Protein AF-A0A9D1V9S9-F1 (afdb_monomer)

pLDDT: mean 88.19, std 16.78, range [28.33, 98.44]

Secondary structure (DSSP, 8-state):
--PPPP-PPPP--------EEEEEEETT--HHHHHHHHHHHHHH-TT-EEEEEEE-SS--SHHHHHHHHHHHHHT--SSSEEEEEETTEEEEEEEGGG--HHHHHHHHHHTT-TTHHHHHHHHHHHHHHHHHHHHHHHS---SHHHHHHHHHHHHHHHT-TT--HHHHHHHIIIIIHHHHHHHHHHHTSSS--HHHHHHHHHHHHHHHHHHHH-TTSHHHHHHHHHHHHHHHHHHHHTT--

Radius of gyration: 23.65 Å; Cα contacts (8 Å, |Δi|>4): 299; chains: 1; bounding box: 51×54×67 Å

Foldseek 3Di:
DDDDDDPDDDDDDDDPPQPAKEWEAAPPDDVVVLVVLCVQVCVVPVSHHYDYQHAYPDDPDLSNLLSVLLCLLLVPDDPGWIFDADPLGTQDIGHSNRDHPVVVVVSVVSVPDPCRNVSNLLSNLVSLLSSLVVCCVNPNDPDLVSLVVSLVSLVCSLPRPNQDLVNVLCSLQVGNLVSLVSNLVRVCVPHDDPSSVVSVVSSLVSLVSSLVSPVPDPSNVVSVVVSVVVVVVVVVVVVVD

Nearest PDB structures (foldseek):
  5a6c-assembly2_A  TM=4.958E-01  e=1.090E+00  Homo sapiens
  4txr-assembly1_A  TM=2.337E-01  e=2.384E+00  Homo sapiens
  2xco-assembly1_A-2  TM=2.054E-01  e=9.889E-01  Staphylococcus aureus subsp. aureus N315
  6sky-assembly1_B  TM=2.819E-01  e=9.836E+00  Thermochaetoides thermophila DSM 1495

Structure (mmCIF, N/CA/C/O backbone):
data_AF-A0A9D1V9S9-F1
#
_entry.id   AF-A0A9D1V9S9-F1
#
loop_
_atom_site.group_PDB
_atom_site.id
_atom_site.type_symbol
_atom_site.label_atom_id
_atom_site.label_alt_id
_atom_site.label_comp_id
_atom_site.label_asym_id
_atom_site.label_entity_id
_atom_site.label_seq_id
_atom_site.pdbx_PDB_ins_code
_atom_site.Cartn_x
_atom_site.Cartn_y
_atom_site.Cartn_z
_atom_site.occupancy
_atom_site.B_iso_or_equiv
_atom_site.auth_seq_id
_atom_site.auth_comp_id
_atom_site.auth_asym_id
_atom_site.auth_atom_id
_atom_site.pdbx_PDB_model_num
ATOM 1 N N . MET A 1 1 ? 9.174 -38.430 -8.423 1.00 33.53 1 MET A N 1
ATOM 2 C CA . MET A 1 1 ? 7.873 -37.778 -8.15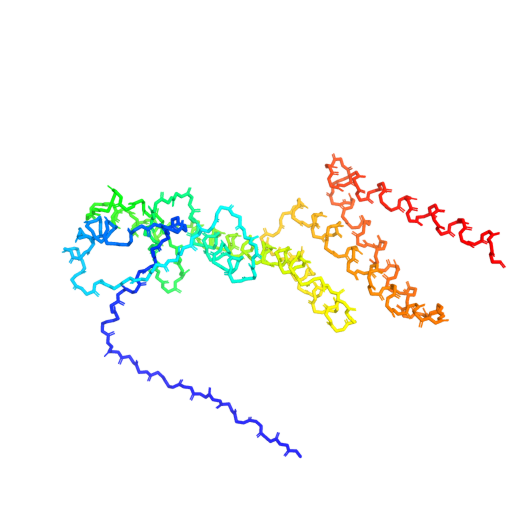6 1.00 33.53 1 MET A CA 1
ATOM 3 C C . MET A 1 1 ? 7.668 -37.713 -6.653 1.00 33.53 1 MET A C 1
ATOM 5 O O . MET A 1 1 ? 7.466 -38.750 -6.040 1.00 33.53 1 MET A O 1
ATOM 9 N N . LYS A 1 2 ? 7.825 -36.533 -6.046 1.00 30.14 2 LYS A N 1
ATOM 10 C CA . LYS A 1 2 ? 7.576 -36.321 -4.613 1.00 30.14 2 LYS A CA 1
ATOM 11 C C . LYS A 1 2 ? 6.161 -35.770 -4.459 1.00 30.14 2 LYS A C 1
ATOM 13 O O . LYS A 1 2 ? 5.867 -34.695 -4.970 1.00 30.14 2 LYS A O 1
ATOM 18 N N . VAL A 1 3 ? 5.302 -36.553 -3.819 1.00 28.69 3 VAL A N 1
ATOM 19 C CA . VAL A 1 3 ? 3.932 -36.187 -3.452 1.00 28.69 3 VAL A CA 1
ATOM 20 C C . VAL A 1 3 ? 4.019 -35.246 -2.251 1.00 28.69 3 VAL A C 1
ATOM 22 O O . VAL A 1 3 ? 4.572 -35.629 -1.222 1.00 28.69 3 VAL A O 1
ATOM 25 N N . TYR A 1 4 ? 3.527 -34.014 -2.385 1.00 30.48 4 TYR A N 1
ATOM 26 C CA . TYR A 1 4 ? 3.389 -33.093 -1.258 1.00 30.48 4 TYR A CA 1
ATOM 27 C C . TYR A 1 4 ? 2.016 -33.290 -0.611 1.00 30.48 4 TYR A C 1
ATOM 29 O O . TYR A 1 4 ? 0.979 -33.089 -1.239 1.00 30.48 4 TYR A O 1
ATOM 37 N N . LEU A 1 5 ? 2.057 -33.727 0.647 1.00 28.33 5 LEU A N 1
ATOM 38 C CA . LEU A 1 5 ? 0.944 -33.841 1.584 1.00 28.33 5 LEU A CA 1
ATOM 39 C C . LEU A 1 5 ? 0.257 -32.470 1.774 1.00 28.33 5 LEU A C 1
ATOM 41 O O . LEU A 1 5 ? 0.961 -31.499 2.064 1.00 28.33 5 LEU A O 1
ATOM 45 N N . PRO A 1 6 ? -1.081 -32.358 1.692 1.00 34.75 6 PRO A N 1
ATOM 46 C CA . PRO A 1 6 ? -1.782 -31.176 2.164 1.00 34.75 6 PRO A CA 1
ATOM 47 C C . PRO A 1 6 ? -1.918 -31.262 3.690 1.00 34.75 6 PRO A C 1
ATOM 49 O O . PRO A 1 6 ? -2.564 -32.163 4.222 1.00 34.75 6 PRO A O 1
ATOM 52 N N . LEU A 1 7 ? -1.297 -30.322 4.401 1.00 33.44 7 LEU A N 1
ATOM 53 C CA . LEU A 1 7 ? -1.551 -30.085 5.822 1.00 33.44 7 LEU A CA 1
ATOM 54 C C . LEU A 1 7 ? -2.961 -29.496 5.973 1.00 33.44 7 LEU A C 1
ATOM 56 O O . LEU A 1 7 ? -3.162 -28.286 5.914 1.00 33.44 7 LEU A O 1
ATOM 60 N N . LEU A 1 8 ? -3.937 -30.387 6.131 1.00 34.88 8 LEU A N 1
ATOM 61 C CA . LEU A 1 8 ? -5.230 -30.101 6.740 1.00 34.88 8 LEU A CA 1
ATOM 62 C C . LEU A 1 8 ? -5.007 -29.977 8.253 1.00 34.88 8 LEU A C 1
ATOM 64 O O . LEU A 1 8 ? -4.613 -30.949 8.896 1.00 34.88 8 LEU A O 1
ATOM 68 N N . LEU A 1 9 ? -5.254 -28.797 8.818 1.00 32.03 9 LEU A N 1
ATOM 69 C CA . LEU A 1 9 ? -5.472 -28.638 10.257 1.00 32.03 9 LEU A CA 1
ATOM 70 C C . LEU A 1 9 ? -6.987 -28.608 10.520 1.00 32.03 9 LEU A C 1
ATOM 72 O O . LEU A 1 9 ? -7.719 -27.995 9.739 1.00 32.03 9 LEU A O 1
ATOM 76 N N . PRO A 1 10 ? -7.472 -29.311 11.559 1.00 40.78 10 PRO A N 1
ATOM 77 C CA . PRO A 1 10 ? -8.882 -29.619 11.725 1.00 40.78 10 PRO A CA 1
ATOM 78 C C . PRO A 1 10 ? -9.650 -28.481 12.401 1.00 40.78 10 PRO A C 1
ATOM 80 O O . PRO A 1 10 ? -9.119 -27.730 13.217 1.00 40.78 10 PRO A O 1
ATOM 83 N N . ALA A 1 11 ? -10.943 -28.426 12.094 1.00 37.88 11 ALA A N 1
ATOM 84 C CA . ALA A 1 11 ? -11.934 -27.702 12.866 1.00 37.88 11 ALA A CA 1
ATOM 85 C C . ALA A 1 11 ? -12.049 -28.299 14.279 1.00 37.88 11 ALA A C 1
ATOM 87 O O . ALA A 1 11 ? -12.388 -29.471 14.439 1.00 37.88 11 ALA A O 1
ATOM 88 N N . ALA A 1 12 ? -11.823 -27.469 15.293 1.00 30.95 12 ALA A N 1
ATOM 89 C CA . ALA A 1 12 ? -12.291 -27.682 16.655 1.00 30.95 12 ALA A CA 1
ATOM 90 C C . ALA A 1 12 ? -12.914 -26.363 17.128 1.00 30.95 12 ALA A C 1
ATOM 92 O O . ALA A 1 12 ? -12.216 -25.390 17.398 1.00 30.95 12 ALA A O 1
ATOM 93 N N . ALA A 1 13 ? -14.244 -26.320 17.139 1.00 36.31 13 ALA A N 1
ATOM 94 C CA . ALA A 1 13 ? -15.017 -25.267 17.779 1.00 36.31 13 ALA A CA 1
ATOM 95 C C . ALA A 1 13 ? -15.122 -25.538 19.290 1.00 36.31 13 ALA A C 1
ATOM 97 O O . ALA A 1 13 ? -15.049 -26.692 19.711 1.00 36.31 13 ALA A O 1
ATOM 98 N N . ALA A 1 14 ? -15.385 -24.466 20.045 1.00 31.48 14 ALA A N 1
ATOM 99 C CA . ALA A 1 14 ? -15.664 -24.391 21.486 1.00 31.48 14 ALA A CA 1
ATOM 100 C C . ALA A 1 14 ? -14.478 -24.047 22.403 1.00 31.48 14 ALA A C 1
ATOM 102 O O . ALA A 1 14 ? -14.165 -24.780 23.333 1.00 31.48 14 ALA A O 1
ATOM 103 N N . TRP A 1 15 ? -13.896 -22.864 22.198 1.00 31.58 15 TRP A N 1
ATOM 104 C CA . TRP A 1 15 ? -13.475 -21.991 23.298 1.00 31.58 15 TRP A CA 1
ATOM 105 C C . TRP A 1 15 ? -14.169 -20.649 23.044 1.00 31.58 15 TRP A C 1
ATOM 107 O O . TRP A 1 15 ? -14.192 -20.197 21.900 1.00 31.58 15 TRP A O 1
ATOM 117 N N . LEU A 1 16 ? -14.792 -20.047 24.062 1.00 33.81 16 LEU A N 1
ATOM 118 C CA . LEU A 1 16 ? -15.125 -18.620 24.038 1.00 33.81 16 LEU A CA 1
ATOM 119 C C . LEU A 1 16 ? -13.790 -17.907 23.827 1.00 33.81 16 LEU A C 1
ATOM 121 O O . LEU A 1 16 ? -13.002 -17.805 24.765 1.00 33.81 16 LEU A O 1
ATOM 125 N N . ALA A 1 17 ? -13.474 -17.580 22.574 1.00 39.97 17 ALA A N 1
ATOM 126 C CA . ALA A 1 17 ? -12.253 -16.878 22.244 1.00 39.97 17 ALA A CA 1
ATOM 127 C C . ALA A 1 17 ? -12.332 -15.563 23.008 1.00 39.97 17 ALA A C 1
ATOM 129 O O . ALA A 1 17 ? -13.260 -14.790 22.791 1.00 39.97 17 ALA A O 1
ATOM 130 N N . ALA A 1 18 ? -11.421 -15.359 23.956 1.00 49.03 18 ALA A N 1
ATOM 131 C CA . ALA A 1 18 ? -11.156 -14.016 24.423 1.00 49.03 18 ALA A CA 1
ATOM 132 C C . ALA A 1 18 ? -10.959 -13.159 23.173 1.00 49.03 18 ALA A C 1
ATOM 134 O O . ALA A 1 18 ? -10.142 -13.520 22.318 1.00 49.03 18 ALA A O 1
ATOM 135 N N . ASP A 1 19 ? -11.749 -12.098 23.036 1.00 66.38 19 ASP A N 1
ATOM 136 C CA . ASP A 1 19 ? -11.563 -11.158 21.947 1.00 66.38 19 ASP A CA 1
ATOM 137 C C . ASP A 1 19 ? -10.147 -10.590 22.126 1.00 66.38 19 ASP A C 1
ATOM 139 O O . ASP A 1 19 ? -9.842 -9.906 23.105 1.00 66.38 19 ASP A O 1
ATOM 143 N N . GLU A 1 20 ? -9.226 -10.983 21.244 1.00 83.94 20 GLU A N 1
ATOM 144 C CA . GLU A 1 20 ? -7.861 -10.472 21.261 1.00 83.94 20 GLU A CA 1
ATOM 145 C C . GLU A 1 20 ? -7.872 -9.109 20.569 1.00 83.94 20 GLU A C 1
ATOM 147 O O . GLU A 1 20 ? -7.917 -8.994 19.341 1.00 83.94 20 GLU A O 1
ATOM 152 N N . TYR A 1 21 ? -7.873 -8.050 21.371 1.00 90.81 21 TYR A N 1
ATOM 153 C CA . TYR A 1 21 ? -7.946 -6.688 20.883 1.00 90.81 21 TYR A CA 1
ATOM 154 C C . TYR A 1 21 ? -6.575 -6.170 20.442 1.00 90.81 21 TYR A C 1
ATOM 156 O O . TYR A 1 21 ? -5.542 -6.381 21.082 1.00 90.81 21 TYR A O 1
ATOM 164 N N . THR A 1 22 ? -6.561 -5.402 19.355 1.00 95.25 22 THR A N 1
ATOM 165 C CA . THR A 1 22 ? -5.347 -4.722 18.894 1.00 95.25 22 THR A CA 1
ATOM 166 C C . THR A 1 22 ? -5.337 -3.287 19.408 1.00 95.25 22 THR A C 1
ATOM 168 O O . THR A 1 22 ? -6.246 -2.515 19.104 1.00 95.25 22 THR A O 1
ATOM 171 N N . VAL A 1 23 ? -4.298 -2.900 20.150 1.00 96.81 23 VAL A N 1
ATOM 172 C CA . VAL A 1 23 ? -4.138 -1.528 20.655 1.00 96.81 23 VAL A CA 1
ATOM 173 C C . VAL A 1 23 ? -2.981 -0.844 19.937 1.00 96.81 23 VAL A C 1
ATOM 175 O O . VAL A 1 23 ? -1.818 -1.217 20.093 1.00 96.81 23 VAL A O 1
ATOM 178 N N . TYR A 1 24 ? -3.285 0.182 19.149 1.00 97.75 24 TYR A N 1
ATOM 179 C CA . TYR A 1 24 ? -2.279 0.983 18.463 1.00 97.75 24 TYR A CA 1
ATOM 180 C C . TYR A 1 24 ? -1.802 2.119 19.355 1.00 97.75 24 TYR A C 1
ATOM 182 O O . TYR A 1 24 ? -2.605 2.886 19.889 1.00 97.75 24 TYR A O 1
ATOM 190 N N . ILE A 1 25 ? -0.485 2.250 19.487 1.00 97.38 25 ILE A N 1
ATOM 191 C CA . ILE A 1 25 ? 0.144 3.235 20.374 1.00 97.38 25 ILE A CA 1
ATOM 192 C C . ILE A 1 25 ? 1.267 3.975 19.647 1.00 97.38 25 ILE A C 1
ATOM 194 O O . ILE A 1 25 ? 1.885 3.402 18.745 1.00 97.38 25 ILE A O 1
ATOM 198 N N . PRO A 1 26 ? 1.588 5.220 20.031 1.00 96.69 26 PRO A N 1
ATOM 199 C CA . PRO A 1 26 ? 2.825 5.855 19.591 1.00 96.69 26 PRO A CA 1
ATOM 200 C C . PRO A 1 26 ? 4.044 5.021 20.013 1.00 96.69 26 PRO A C 1
ATOM 202 O O . PRO A 1 26 ? 4.090 4.487 21.125 1.00 96.69 26 PRO A O 1
ATOM 205 N N . GLU A 1 27 ? 5.044 4.900 19.142 1.00 94.56 27 GLU A N 1
ATOM 206 C CA . GLU A 1 27 ? 6.310 4.257 19.505 1.00 94.56 27 GLU A CA 1
ATOM 207 C C . GLU A 1 27 ? 6.971 4.970 20.699 1.00 94.56 27 GLU A C 1
ATOM 209 O O . GLU A 1 27 ? 7.045 6.198 20.737 1.00 94.56 27 GLU A O 1
ATOM 214 N N . GLY A 1 28 ? 7.427 4.188 21.683 1.00 93.06 28 GLY A N 1
ATOM 215 C CA . GLY A 1 28 ? 7.999 4.703 22.932 1.00 93.06 28 GLY A CA 1
ATOM 216 C C . GLY A 1 28 ? 6.984 5.057 24.025 1.00 93.06 28 GLY A C 1
ATOM 217 O O . GLY A 1 28 ? 7.387 5.616 25.039 1.00 93.06 28 GLY A O 1
ATOM 218 N N . SER A 1 29 ? 5.693 4.749 23.846 1.00 93.19 29 SER A N 1
ATOM 219 C CA . SER A 1 29 ? 4.691 4.961 24.902 1.00 93.19 29 SER A CA 1
ATOM 220 C C . SER A 1 29 ? 4.933 4.069 26.120 1.00 93.19 29 SER A C 1
ATOM 222 O O . SER A 1 29 ? 5.315 2.906 25.975 1.00 93.19 29 SER A O 1
ATOM 224 N N . ASP A 1 30 ? 4.640 4.603 27.305 1.00 91.94 30 ASP A N 1
ATOM 225 C CA . ASP A 1 30 ? 4.601 3.837 28.548 1.00 91.94 30 ASP A CA 1
ATOM 226 C C . ASP A 1 30 ? 3.332 2.977 28.584 1.00 91.94 30 ASP A C 1
ATOM 228 O O . ASP A 1 30 ? 2.217 3.486 28.705 1.00 91.94 30 ASP A O 1
ATOM 232 N N . THR A 1 31 ? 3.498 1.663 28.445 1.00 90.44 31 THR A N 1
ATOM 233 C CA . THR A 1 31 ? 2.373 0.726 28.425 1.00 90.44 31 THR A CA 1
ATOM 234 C C . THR A 1 31 ? 1.681 0.609 29.777 1.00 90.44 31 THR A C 1
ATOM 236 O O . THR A 1 31 ? 0.493 0.310 29.788 1.00 90.44 31 THR A O 1
ATOM 239 N N . ALA A 1 32 ? 2.368 0.877 30.895 1.00 88.00 32 ALA A N 1
ATOM 240 C CA . ALA A 1 32 ? 1.760 0.797 32.224 1.00 88.00 32 ALA A CA 1
ATOM 241 C C . ALA A 1 32 ? 0.704 1.898 32.414 1.00 88.00 32 ALA A C 1
ATOM 243 O O . ALA A 1 32 ? -0.415 1.620 32.833 1.00 88.00 32 ALA A O 1
ATOM 244 N N . ALA A 1 33 ? 1.011 3.130 31.998 1.00 87.88 33 ALA A N 1
ATOM 245 C CA . ALA A 1 33 ? 0.057 4.243 32.027 1.00 87.88 33 ALA A CA 1
ATOM 246 C C . ALA A 1 33 ? -1.145 4.042 31.078 1.00 87.88 33 ALA A C 1
ATOM 248 O O . ALA A 1 33 ? -2.215 4.616 31.281 1.00 87.88 33 ALA A O 1
ATOM 249 N N . LEU A 1 34 ? -0.984 3.239 30.021 1.00 90.62 34 LEU A N 1
ATOM 250 C CA . LEU A 1 34 ? -2.066 2.918 29.084 1.00 90.62 34 LEU A CA 1
ATOM 251 C C . LEU A 1 34 ? -2.991 1.813 29.605 1.00 90.62 34 LEU A C 1
ATOM 253 O O . LEU A 1 34 ? -4.157 1.783 29.213 1.00 90.62 34 LEU A O 1
ATOM 257 N N . GLU A 1 35 ? -2.512 0.938 30.493 1.00 90.69 35 GLU A N 1
ATOM 258 C CA . GLU A 1 35 ? -3.347 -0.111 31.089 1.00 90.69 35 GLU A CA 1
ATOM 259 C C . GLU A 1 35 ? -4.506 0.466 31.904 1.00 90.69 35 GLU A C 1
ATOM 261 O O . GLU A 1 35 ? -5.610 -0.072 31.836 1.00 90.69 35 GLU A O 1
ATOM 266 N N . GLU A 1 36 ? -4.303 1.593 32.593 1.00 89.69 36 GLU A N 1
ATOM 267 C CA . GLU A 1 36 ? -5.373 2.279 33.330 1.00 89.69 36 GLU A CA 1
ATOM 268 C C . GLU A 1 36 ? -6.519 2.719 32.405 1.00 89.69 36 GLU A C 1
ATOM 270 O O . GLU A 1 36 ? -7.691 2.574 32.749 1.00 89.69 36 GLU A O 1
ATOM 275 N N . GLN A 1 37 ? -6.203 3.179 31.189 1.00 91.06 37 GLN A N 1
ATOM 276 C CA . GLN A 1 37 ? -7.206 3.591 30.195 1.00 91.06 37 GLN A CA 1
ATOM 277 C C . GLN A 1 37 ? -7.962 2.404 29.580 1.00 91.06 37 GLN A C 1
ATOM 279 O O . GLN A 1 37 ? -9.017 2.588 28.978 1.00 91.06 37 GLN A O 1
ATOM 284 N N . LEU A 1 38 ? -7.437 1.185 29.722 1.00 92.44 38 LEU A N 1
ATOM 285 C CA . LEU A 1 38 ? -8.054 -0.049 29.235 1.00 92.44 38 LEU A CA 1
ATOM 286 C C . LEU A 1 38 ? -8.870 -0.770 30.319 1.00 92.44 38 LEU A C 1
ATOM 288 O O . LEU A 1 38 ? -9.552 -1.745 30.009 1.00 92.44 38 LEU A O 1
ATOM 292 N N . LEU A 1 39 ? -8.861 -0.298 31.572 1.00 91.12 39 LEU A N 1
ATOM 293 C CA . LEU A 1 39 ? -9.690 -0.869 32.642 1.00 91.12 39 LEU A CA 1
ATOM 294 C C . LEU A 1 39 ? -11.187 -0.919 32.289 1.00 91.12 39 LEU A C 1
ATOM 296 O O . LEU A 1 39 ? -11.775 -1.985 32.481 1.00 91.12 39 LEU A O 1
ATOM 300 N N . PRO A 1 40 ? -11.799 0.123 31.685 1.00 92.06 40 PRO A N 1
ATOM 301 C CA . PRO A 1 40 ? -13.203 0.052 31.282 1.00 92.06 40 PRO A CA 1
ATOM 302 C C . PRO A 1 40 ? -13.486 -1.078 30.283 1.00 92.06 40 PRO A C 1
ATOM 304 O O . PRO A 1 40 ? -14.570 -1.654 30.291 1.00 92.06 40 PRO A O 1
ATOM 307 N N . LEU A 1 41 ? -12.512 -1.451 29.440 1.00 90.94 41 LEU A N 1
ATOM 308 C CA . LEU A 1 41 ? -12.661 -2.588 28.528 1.00 90.94 41 LEU A CA 1
ATOM 309 C C . LEU A 1 41 ? -12.773 -3.907 29.300 1.00 90.94 41 LEU A C 1
ATOM 311 O O . LEU A 1 41 ? -13.619 -4.722 28.953 1.00 90.94 41 LEU A O 1
ATOM 315 N N . LYS A 1 42 ? -11.978 -4.094 30.364 1.00 90.31 42 LYS A N 1
ATOM 316 C CA . LYS A 1 42 ? -12.059 -5.282 31.234 1.00 90.31 42 LYS A CA 1
ATOM 317 C C . LYS A 1 42 ? -13.369 -5.363 32.013 1.00 90.31 42 LYS A C 1
ATOM 319 O O . LYS A 1 42 ? -13.831 -6.458 32.312 1.00 90.31 42 LYS A O 1
ATOM 324 N N . GLU A 1 43 ? -13.966 -4.226 32.357 1.00 90.75 43 GLU A N 1
ATOM 325 C CA . GLU A 1 43 ? -15.284 -4.199 33.002 1.00 90.75 43 GLU A CA 1
ATOM 326 C C . GLU A 1 43 ? -16.398 -4.639 32.040 1.00 90.75 43 GLU A C 1
ATOM 328 O O . GLU A 1 43 ? -17.354 -5.294 32.452 1.00 90.75 43 GLU A O 1
ATOM 333 N N . ILE A 1 44 ? -16.264 -4.301 30.755 1.00 89.00 44 ILE A N 1
ATOM 334 C CA . ILE A 1 44 ? -17.220 -4.661 29.698 1.00 89.00 44 ILE A CA 1
ATOM 335 C C . ILE A 1 44 ? -17.016 -6.110 29.237 1.00 89.00 44 ILE A C 1
ATOM 337 O O . ILE A 1 44 ? -17.983 -6.826 28.978 1.00 89.00 44 ILE A O 1
ATOM 341 N N . ASP A 1 45 ? -15.760 -6.531 29.130 1.00 87.44 45 ASP A N 1
ATOM 342 C CA . ASP A 1 45 ? -15.325 -7.852 28.700 1.00 87.44 45 ASP A CA 1
ATOM 343 C C . ASP A 1 45 ? -14.237 -8.361 29.654 1.00 87.44 45 ASP A C 1
ATOM 345 O O . ASP A 1 45 ? -13.048 -8.075 29.511 1.00 87.44 45 ASP A O 1
ATOM 349 N N . GLY A 1 46 ? -14.657 -9.140 30.655 1.00 85.12 46 GLY A N 1
ATOM 350 C CA . GLY A 1 46 ? -13.765 -9.673 31.689 1.00 85.12 46 GLY A CA 1
ATOM 351 C C . GLY A 1 46 ? -12.691 -10.633 31.169 1.00 85.12 46 GLY A C 1
ATOM 352 O O . GLY A 1 46 ? -11.734 -10.910 31.892 1.00 85.12 46 GLY A O 1
ATOM 353 N N . ALA A 1 47 ? -12.831 -11.129 29.936 1.00 86.94 47 ALA A N 1
ATOM 354 C CA . ALA A 1 47 ? -11.845 -11.969 29.266 1.00 86.94 47 ALA A CA 1
ATOM 355 C C . ALA A 1 47 ? -10.986 -11.185 28.260 1.00 86.94 47 ALA A C 1
ATOM 357 O O . ALA A 1 47 ? -10.159 -11.793 27.584 1.00 86.94 47 ALA A O 1
ATOM 358 N N . ALA A 1 48 ? -11.154 -9.861 28.160 1.00 87.31 48 ALA A N 1
ATOM 359 C CA . ALA A 1 48 ? -10.435 -9.040 27.200 1.00 87.31 48 ALA A CA 1
ATOM 360 C C . ALA A 1 48 ? -8.918 -9.194 27.356 1.00 87.31 48 ALA A C 1
ATOM 362 O O . ALA A 1 48 ? -8.328 -8.898 28.404 1.00 87.31 48 ALA A O 1
ATOM 363 N N . HIS A 1 49 ? -8.282 -9.601 26.263 1.00 90.06 49 HIS A N 1
ATOM 364 C CA . HIS A 1 49 ? -6.836 -9.617 26.116 1.00 90.06 49 HIS A CA 1
ATOM 365 C C . HIS A 1 49 ? -6.447 -8.682 24.984 1.00 90.06 49 HIS A C 1
ATOM 367 O O . HIS A 1 49 ? -7.180 -8.535 24.014 1.00 90.06 49 HIS A O 1
ATOM 373 N N . TRP A 1 50 ? -5.295 -8.031 25.092 1.00 92.81 50 TRP A N 1
ATOM 374 C CA . TRP A 1 50 ? -4.831 -7.129 24.049 1.00 92.81 50 TRP A CA 1
ATOM 375 C C . TRP A 1 50 ? -3.331 -7.209 23.847 1.00 92.81 50 TRP A C 1
ATOM 377 O O . TRP A 1 50 ? -2.572 -7.527 24.763 1.00 92.81 50 TRP A O 1
ATOM 387 N N . PHE A 1 51 ? -2.900 -6.846 22.643 1.00 93.31 51 PHE A N 1
ATOM 388 C CA . PHE A 1 51 ? -1.495 -6.630 22.335 1.00 93.31 51 PHE A CA 1
ATOM 389 C C . PHE A 1 51 ? -1.274 -5.238 21.753 1.00 93.31 51 PHE A C 1
ATOM 391 O O . PHE A 1 51 ? -2.108 -4.674 21.038 1.00 93.31 51 PHE A O 1
ATOM 398 N N . TYR A 1 52 ? -0.102 -4.688 22.052 1.00 95.69 52 TYR A N 1
ATOM 399 C CA . TYR A 1 52 ? 0.284 -3.365 21.595 1.00 95.69 52 TYR A CA 1
ATOM 400 C C . TYR A 1 52 ? 0.970 -3.421 20.230 1.00 95.69 52 TYR A C 1
ATOM 402 O O . TYR A 1 52 ? 1.948 -4.147 20.022 1.00 95.69 52 TYR A O 1
ATOM 410 N N . VAL A 1 53 ? 0.507 -2.580 19.309 1.00 96.62 53 VAL A N 1
ATOM 411 C CA . VAL A 1 53 ? 1.153 -2.320 18.022 1.00 96.62 53 VAL A CA 1
ATOM 412 C C . VAL A 1 53 ? 1.744 -0.910 18.052 1.00 96.62 53 VAL A C 1
ATOM 414 O O . VAL A 1 53 ? 1.024 0.066 17.826 1.00 96.62 53 VAL A O 1
ATOM 417 N N . PRO A 1 54 ? 3.055 -0.769 18.320 1.00 96.56 54 PRO A N 1
ATOM 418 C CA . PRO A 1 54 ? 3.694 0.537 18.311 1.00 96.56 54 PRO A CA 1
ATOM 419 C C . PRO A 1 54 ? 3.837 1.050 16.876 1.00 96.56 54 PRO A C 1
ATOM 421 O O . PRO A 1 54 ? 4.390 0.363 16.008 1.00 96.56 54 PRO A O 1
ATOM 424 N N . LEU A 1 55 ? 3.355 2.268 16.642 1.00 96.75 55 LEU A N 1
ATOM 425 C CA . LEU A 1 55 ? 3.439 2.974 15.372 1.00 96.75 55 LEU A CA 1
ATOM 426 C C . LEU A 1 55 ? 4.464 4.102 15.456 1.00 96.75 55 LEU A C 1
ATOM 428 O O . LEU A 1 55 ? 4.346 5.043 16.244 1.00 96.75 55 LEU A O 1
ATOM 432 N N . SER A 1 56 ? 5.474 4.001 14.601 1.00 93.25 56 SER A N 1
ATOM 433 C CA . SER A 1 56 ? 6.487 5.028 14.395 1.00 93.25 56 SER A CA 1
ATOM 434 C C . SER A 1 56 ? 5.916 6.174 13.558 1.00 93.25 56 SER A C 1
ATOM 436 O O . SER A 1 56 ? 5.116 5.945 12.650 1.00 93.25 56 SER A O 1
ATOM 438 N N . ARG A 1 57 ? 6.382 7.410 13.788 1.00 88.88 57 ARG A N 1
ATOM 439 C CA . ARG A 1 57 ? 6.023 8.565 12.933 1.00 88.88 57 ARG A CA 1
ATOM 440 C C . ARG A 1 57 ? 6.441 8.366 11.474 1.00 88.88 57 ARG A C 1
ATOM 442 O O . ARG A 1 57 ? 5.803 8.889 10.566 1.00 88.88 57 ARG A O 1
ATOM 449 N N . ARG A 1 58 ? 7.528 7.626 11.263 1.00 88.56 58 ARG A N 1
ATOM 450 C CA . ARG A 1 58 ? 8.058 7.232 9.962 1.00 88.56 58 ARG A CA 1
ATOM 451 C C . ARG A 1 58 ? 8.449 5.762 10.028 1.00 88.56 58 ARG A C 1
ATOM 453 O O . ARG A 1 58 ? 8.993 5.319 11.032 1.00 88.56 58 ARG A O 1
ATOM 460 N N . ALA A 1 59 ? 8.166 5.016 8.965 1.00 91.25 59 ALA A N 1
ATOM 461 C CA . ALA A 1 59 ? 8.710 3.677 8.818 1.00 91.25 59 ALA A CA 1
ATOM 462 C C . ALA A 1 59 ? 10.143 3.775 8.281 1.00 91.25 59 ALA A C 1
ATOM 464 O O . ALA A 1 59 ? 10.352 4.296 7.185 1.00 91.25 59 ALA A O 1
ATOM 465 N N . ASP A 1 60 ? 11.098 3.236 9.034 1.00 91.38 60 ASP A N 1
ATOM 466 C CA . ASP A 1 60 ? 12.511 3.131 8.646 1.00 91.38 60 ASP A CA 1
ATOM 467 C C . ASP A 1 60 ? 12.948 1.665 8.465 1.00 91.38 60 ASP A C 1
ATOM 469 O O . ASP A 1 60 ? 14.101 1.361 8.166 1.00 91.38 60 ASP A O 1
ATOM 473 N N . SER A 1 61 ? 12.009 0.728 8.621 1.00 93.19 61 SER A N 1
ATOM 474 C CA . SER A 1 61 ? 12.220 -0.702 8.418 1.00 93.19 61 SER A CA 1
ATOM 475 C C . SER A 1 61 ? 10.976 -1.389 7.860 1.00 93.19 61 SER A C 1
ATOM 477 O O . SER A 1 61 ? 9.847 -0.920 8.023 1.00 93.19 61 SER A O 1
ATOM 479 N N . GLU A 1 62 ? 11.165 -2.573 7.274 1.00 92.19 62 GLU A N 1
ATOM 480 C CA . GLU A 1 62 ? 10.057 -3.404 6.786 1.00 92.19 62 GLU A CA 1
ATOM 481 C C . GLU A 1 62 ? 9.087 -3.794 7.914 1.00 92.19 62 GLU A C 1
ATOM 483 O O . GLU A 1 62 ? 7.875 -3.811 7.709 1.00 92.19 62 GLU A O 1
ATOM 488 N N . LYS A 1 63 ? 9.598 -4.031 9.130 1.00 93.44 63 LYS A N 1
ATOM 489 C CA . LYS A 1 63 ? 8.767 -4.349 10.301 1.00 93.44 63 LYS A CA 1
ATOM 490 C C . LYS A 1 63 ? 7.880 -3.168 10.705 1.00 93.44 63 LYS A C 1
ATOM 492 O O . LYS A 1 63 ? 6.704 -3.367 10.995 1.00 93.44 63 LYS A O 1
ATOM 497 N N . GLN A 1 64 ? 8.415 -1.946 10.707 1.00 95.06 64 GLN A N 1
ATOM 498 C CA . GLN A 1 64 ? 7.621 -0.743 10.988 1.00 95.06 64 GLN A CA 1
ATOM 499 C C . GLN A 1 64 ? 6.603 -0.470 9.875 1.00 95.06 64 GLN A C 1
ATOM 501 O O . GLN A 1 64 ? 5.452 -0.165 10.173 1.00 95.06 64 GLN A O 1
ATOM 506 N N . ALA A 1 65 ? 6.972 -0.664 8.605 1.00 96.06 65 ALA A N 1
ATOM 507 C CA . ALA A 1 65 ? 6.025 -0.534 7.500 1.00 96.06 65 ALA A CA 1
ATOM 508 C C . ALA A 1 65 ? 4.905 -1.583 7.543 1.00 96.06 65 ALA A C 1
ATOM 510 O O . ALA A 1 65 ? 3.765 -1.255 7.231 1.00 96.06 65 ALA A O 1
ATOM 511 N N . ALA A 1 66 ? 5.193 -2.812 7.982 1.00 95.69 66 ALA A N 1
ATOM 512 C CA . ALA A 1 66 ? 4.171 -3.830 8.221 1.00 95.69 66 ALA A CA 1
ATOM 513 C C . ALA A 1 66 ? 3.147 -3.382 9.271 1.00 95.69 66 ALA A C 1
ATOM 515 O O . ALA A 1 66 ? 1.946 -3.493 9.037 1.00 95.69 66 ALA A O 1
ATOM 516 N N . ARG A 1 67 ? 3.604 -2.797 10.384 1.00 96.62 67 ARG A N 1
ATOM 517 C CA . ARG A 1 67 ? 2.711 -2.248 11.418 1.00 96.62 67 ARG A CA 1
ATOM 518 C C . ARG A 1 67 ? 1.896 -1.058 10.911 1.00 96.62 67 ARG A C 1
ATOM 520 O O . ARG A 1 67 ? 0.695 -1.005 11.150 1.00 96.62 67 ARG A O 1
ATOM 527 N N . ALA A 1 68 ? 2.519 -0.142 10.168 1.00 96.56 68 ALA A N 1
ATOM 528 C CA . ALA A 1 68 ? 1.817 0.984 9.552 1.00 96.56 68 ALA A CA 1
ATOM 529 C C . ALA A 1 68 ? 0.752 0.513 8.546 1.00 96.56 68 ALA A C 1
ATOM 531 O O . ALA A 1 68 ? -0.360 1.028 8.532 1.00 96.56 68 ALA A O 1
ATOM 532 N N . ALA A 1 69 ? 1.047 -0.520 7.756 1.00 96.94 69 ALA A N 1
ATOM 533 C CA . ALA A 1 69 ? 0.078 -1.118 6.847 1.00 96.94 69 ALA A CA 1
ATOM 534 C C . ALA A 1 69 ? -1.090 -1.785 7.583 1.00 96.94 69 ALA A C 1
ATOM 536 O O . ALA A 1 69 ? -2.231 -1.644 7.150 1.00 96.94 69 ALA A O 1
ATOM 537 N N . MET A 1 70 ? -0.832 -2.463 8.709 1.00 95.88 70 MET A N 1
ATOM 538 C CA . MET A 1 70 ? -1.903 -2.963 9.580 1.00 95.88 70 MET A CA 1
ATOM 539 C C . MET A 1 70 ? -2.782 -1.813 10.084 1.00 95.88 70 MET A C 1
ATOM 541 O O . MET A 1 70 ? -3.998 -1.917 10.027 1.00 95.88 70 MET A O 1
ATOM 545 N N . ALA A 1 71 ? -2.189 -0.694 10.506 1.00 96.88 71 ALA A N 1
ATOM 546 C CA . ALA A 1 71 ? -2.940 0.475 10.962 1.00 96.88 71 ALA A CA 1
ATOM 547 C C . ALA A 1 71 ? -3.815 1.093 9.850 1.00 96.88 71 ALA A C 1
ATOM 549 O O . ALA A 1 71 ? -4.978 1.410 10.091 1.00 96.88 71 ALA A O 1
ATOM 550 N N . ILE A 1 72 ? -3.299 1.199 8.616 1.00 96.38 72 ILE A N 1
ATOM 551 C CA . ILE A 1 72 ? -4.074 1.645 7.440 1.00 96.38 72 ILE A CA 1
ATOM 552 C C . ILE A 1 72 ? -5.248 0.697 7.183 1.00 96.38 72 ILE A C 1
ATOM 554 O O . ILE A 1 72 ? -6.386 1.141 7.023 1.00 96.38 72 ILE A O 1
ATOM 558 N N . ARG A 1 73 ? -4.978 -0.615 7.181 1.00 95.44 73 ARG A N 1
ATOM 559 C CA . ARG A 1 73 ? -5.989 -1.664 7.003 1.00 95.44 73 ARG A CA 1
ATOM 560 C C . ARG A 1 73 ? -7.116 -1.521 8.023 1.00 95.44 73 ARG A C 1
ATOM 562 O O . ARG A 1 73 ? -8.293 -1.587 7.667 1.00 95.44 73 ARG A O 1
ATOM 569 N N . ASP A 1 74 ? -6.736 -1.278 9.270 1.00 94.25 74 ASP A N 1
ATOM 570 C CA . ASP A 1 74 ? -7.666 -1.220 10.385 1.00 94.25 74 ASP A CA 1
ATOM 571 C C . ASP A 1 74 ? -8.326 0.165 10.511 1.00 94.25 74 ASP A C 1
ATOM 573 O O . ASP A 1 74 ? -9.321 0.310 11.208 1.00 94.25 74 ASP A O 1
ATOM 577 N N . GLY A 1 75 ? -7.916 1.147 9.698 1.00 93.56 75 GLY A N 1
ATOM 578 C CA . GLY A 1 75 ? -8.526 2.479 9.632 1.00 93.56 75 GLY A CA 1
ATOM 579 C C . GLY A 1 75 ? -8.140 3.382 10.800 1.00 93.56 75 GLY A C 1
ATOM 580 O O . GLY A 1 75 ? -8.918 4.250 11.187 1.00 93.56 75 GLY A O 1
ATOM 581 N N . VAL A 1 76 ? -6.953 3.171 11.364 1.00 95.06 76 VAL A N 1
ATOM 582 C CA . VAL A 1 76 ? -6.429 3.950 12.485 1.00 95.06 76 VAL A CA 1
ATOM 583 C C . VAL A 1 76 ? -6.162 5.385 12.041 1.00 95.06 76 VAL A C 1
ATOM 585 O O . VAL A 1 76 ? -5.337 5.635 11.163 1.00 95.06 76 VAL A O 1
ATOM 588 N N . SER A 1 77 ? -6.833 6.337 12.684 1.00 90.88 77 SER A N 1
ATOM 589 C CA . SER A 1 77 ? -6.674 7.775 12.431 1.00 90.88 77 SER A CA 1
ATOM 590 C C . SER A 1 77 ? -6.162 8.558 13.641 1.00 90.88 77 SER A C 1
ATOM 592 O O . SER A 1 77 ? -5.766 9.713 13.499 1.00 90.88 77 SER A O 1
ATOM 594 N N . LEU A 1 78 ? -6.184 7.954 14.830 1.00 93.19 78 LEU A N 1
ATOM 595 C CA . LEU A 1 78 ? -5.833 8.576 16.106 1.00 93.19 78 LEU A CA 1
ATOM 596 C C . LEU A 1 78 ? -5.040 7.584 16.953 1.00 93.19 78 LEU A C 1
ATOM 598 O O . LEU A 1 78 ? -5.234 6.378 16.837 1.00 93.19 78 LEU A O 1
ATOM 602 N N . LEU A 1 79 ? -4.161 8.096 17.811 1.00 95.06 79 LEU A N 1
ATOM 603 C CA . LEU A 1 79 ? -3.370 7.298 18.743 1.00 95.06 79 LEU A CA 1
ATOM 604 C C . LEU A 1 79 ? -3.380 7.943 20.138 1.00 95.06 79 LEU A C 1
ATOM 606 O O . LEU A 1 79 ? -3.329 9.172 20.215 1.00 95.06 79 LEU A O 1
ATOM 610 N N . PRO A 1 80 ? -3.362 7.145 21.220 1.00 96.75 80 PRO A N 1
ATOM 611 C CA . PRO A 1 80 ? -3.524 5.690 21.228 1.00 96.75 80 PRO A CA 1
ATOM 612 C C . PRO A 1 80 ? -4.989 5.280 20.982 1.00 96.75 80 PRO A C 1
ATOM 614 O O . PRO A 1 80 ? -5.916 5.998 21.365 1.00 96.75 80 PRO A O 1
ATOM 617 N N . CYS A 1 81 ? -5.215 4.127 20.349 1.00 97.06 81 CYS A N 1
ATOM 618 C CA . CYS A 1 81 ? -6.566 3.639 20.067 1.00 97.06 81 CYS A CA 1
ATOM 619 C C . CYS A 1 81 ? -6.694 2.113 20.135 1.00 97.06 81 CYS A C 1
ATOM 621 O O . CYS A 1 81 ? -5.755 1.378 19.831 1.00 97.06 81 CYS A O 1
ATOM 623 N N . LEU A 1 82 ? -7.897 1.651 20.455 1.00 95.88 82 LEU A N 1
ATOM 624 C CA . LEU A 1 82 ? -8.343 0.265 20.402 1.00 95.88 82 LEU A CA 1
ATOM 625 C C . LEU A 1 82 ? -8.989 -0.005 19.040 1.00 95.88 82 LEU A C 1
ATOM 627 O O . LEU A 1 82 ? -9.941 0.681 18.666 1.00 95.88 82 LEU A O 1
ATOM 631 N N . ALA A 1 83 ? -8.502 -0.998 18.303 1.00 94.50 83 ALA A N 1
ATOM 632 C CA . ALA A 1 83 ? -9.173 -1.491 17.108 1.00 94.50 83 ALA A CA 1
ATOM 633 C C . ALA A 1 83 ? -10.143 -2.616 17.476 1.00 94.50 83 ALA A C 1
ATOM 635 O O . ALA A 1 83 ? -9.768 -3.602 18.110 1.00 94.50 83 ALA A O 1
ATOM 636 N N . LEU A 1 84 ? -11.393 -2.448 17.057 1.00 91.69 84 LEU A N 1
ATOM 637 C CA . LEU A 1 84 ? -12.462 -3.417 17.220 1.00 91.69 84 LEU A CA 1
ATOM 638 C C . LEU A 1 84 ? -12.658 -4.166 15.903 1.00 91.69 84 LEU A C 1
ATOM 640 O O . LEU A 1 84 ? -12.942 -3.568 14.857 1.00 91.69 84 LEU A O 1
ATOM 644 N N . SER A 1 85 ? -12.504 -5.482 15.960 1.00 89.50 85 SER A N 1
ATOM 645 C CA . SER A 1 85 ? -12.561 -6.380 14.811 1.00 89.50 85 SER A CA 1
ATOM 646 C C . SER A 1 85 ? -13.455 -7.576 15.087 1.00 89.50 85 SER A C 1
ATOM 648 O O . SER A 1 85 ? -13.662 -7.952 16.234 1.00 89.50 85 SER A O 1
ATOM 650 N N . ASP A 1 86 ? -13.957 -8.172 14.015 1.00 87.25 86 ASP A N 1
ATOM 651 C CA . ASP A 1 86 ? -14.615 -9.478 14.012 1.00 87.25 86 ASP A CA 1
ATOM 652 C C . ASP A 1 86 ? -14.038 -10.324 12.852 1.00 87.25 86 ASP A C 1
ATOM 654 O O . ASP A 1 86 ? -13.019 -9.959 12.250 1.00 87.25 86 ASP A O 1
ATOM 658 N N . GLU A 1 87 ? -14.686 -11.430 12.486 1.00 83.12 87 GLU A N 1
ATOM 659 C CA . GLU A 1 87 ? -14.271 -12.313 11.389 1.00 83.12 87 GLU A CA 1
ATOM 660 C C . GLU A 1 87 ? -14.197 -11.637 10.004 1.00 83.12 87 GLU A C 1
ATOM 662 O O . GLU A 1 87 ? -13.512 -12.126 9.103 1.00 83.12 87 GLU A O 1
ATOM 667 N N . ARG A 1 88 ? -14.861 -10.491 9.821 1.00 81.75 88 ARG A N 1
ATOM 668 C CA . ARG A 1 88 ? -14.832 -9.666 8.600 1.00 81.75 88 ARG A CA 1
ATOM 669 C C . ARG A 1 88 ? -13.786 -8.547 8.675 1.00 81.75 88 ARG A C 1
ATOM 671 O O . ARG A 1 88 ? -13.666 -7.754 7.738 1.00 81.75 88 ARG A O 1
ATOM 678 N N . GLY A 1 89 ? -13.022 -8.476 9.764 1.00 83.56 89 GLY A N 1
ATOM 679 C CA . GLY A 1 89 ? -11.948 -7.511 9.995 1.00 83.56 89 GLY A CA 1
ATOM 680 C C . GLY A 1 89 ? -12.379 -6.278 10.792 1.00 83.56 89 GLY A C 1
ATOM 681 O O . GLY A 1 89 ? -13.501 -6.187 11.290 1.00 83.56 89 GLY A O 1
ATOM 682 N N . CYS A 1 90 ? -11.472 -5.305 10.916 1.00 88.88 90 CYS A N 1
ATOM 683 C CA . CYS A 1 90 ? -11.688 -4.111 11.735 1.00 88.88 90 CYS A CA 1
ATOM 684 C C . CYS A 1 90 ? -12.889 -3.273 11.259 1.00 88.88 90 CYS A C 1
ATOM 686 O O . CYS A 1 90 ? -12.953 -2.837 10.097 1.00 88.88 90 CYS A O 1
ATOM 688 N N . TYR A 1 91 ? -13.823 -3.007 12.172 1.00 89.81 91 TYR A N 1
ATOM 689 C CA . TYR A 1 91 ? -15.003 -2.178 11.928 1.00 89.81 91 TYR A CA 1
ATOM 690 C C . TYR A 1 91 ? -14.959 -0.821 12.633 1.00 89.81 91 TYR A C 1
ATOM 692 O O . TYR A 1 91 ? -15.653 0.091 12.184 1.00 89.81 91 TYR A O 1
ATOM 700 N N . ALA A 1 92 ? -14.148 -0.655 13.680 1.00 91.44 92 ALA A N 1
ATOM 701 C CA . ALA A 1 92 ? -14.002 0.622 14.372 1.00 91.44 92 ALA A CA 1
ATOM 702 C C . ALA A 1 92 ? -12.632 0.766 15.043 1.00 91.44 92 ALA A C 1
ATOM 704 O O . ALA A 1 92 ? -12.036 -0.212 15.483 1.00 91.44 92 ALA A O 1
ATOM 705 N N . CYS A 1 93 ? -12.177 2.010 15.182 1.00 93.56 93 CYS A N 1
ATOM 706 C CA . CYS A 1 93 ? -11.053 2.371 16.038 1.00 93.56 93 CYS A CA 1
ATOM 707 C C . CYS A 1 93 ? -11.526 3.412 17.052 1.00 93.56 93 CYS A C 1
ATOM 709 O O . CYS A 1 93 ? -12.004 4.476 16.660 1.00 93.56 93 CYS A O 1
ATOM 711 N N . LEU A 1 94 ? -11.395 3.106 18.340 1.00 94.31 94 LEU A N 1
ATOM 712 C CA . LEU A 1 94 ? -11.802 3.982 19.436 1.00 94.31 94 LEU A CA 1
ATOM 713 C C . LEU A 1 94 ? -10.564 4.549 20.138 1.00 94.31 94 LEU A C 1
ATOM 715 O O . LEU A 1 94 ? -9.687 3.768 20.508 1.00 94.31 94 LEU A O 1
ATOM 719 N N . PRO A 1 95 ? -10.455 5.872 20.352 1.00 95.50 95 PRO A N 1
ATOM 720 C CA . PRO A 1 95 ? -9.437 6.427 21.241 1.00 95.50 95 PRO A CA 1
ATOM 721 C C . PRO A 1 95 ? -9.522 5.767 22.619 1.00 95.50 95 PRO A C 1
ATOM 723 O O . PRO A 1 95 ? -10.627 5.545 23.112 1.00 95.50 95 PRO A O 1
ATOM 726 N N . LEU A 1 96 ? -8.382 5.483 23.258 1.00 94.75 96 LEU A N 1
ATOM 727 C CA . LEU A 1 96 ? -8.405 4.817 24.571 1.00 94.75 96 LEU A CA 1
ATOM 728 C C . LEU A 1 96 ? -9.160 5.632 25.631 1.00 94.75 96 LEU A C 1
ATOM 730 O O . LEU A 1 96 ? -9.874 5.069 26.451 1.00 94.75 96 LEU A O 1
ATOM 734 N N . SER A 1 97 ? -9.100 6.962 25.545 1.00 92.00 97 SER A N 1
ATOM 735 C CA . SER A 1 97 ? -9.847 7.877 26.415 1.00 92.00 97 SER A CA 1
ATOM 736 C C . SER A 1 97 ? -11.369 7.847 26.226 1.00 92.00 97 SER A C 1
ATOM 738 O O . SER A 1 97 ? -12.085 8.436 27.030 1.00 92.00 97 SER A O 1
ATOM 740 N N . ALA A 1 98 ? -11.866 7.207 25.166 1.00 91.19 98 ALA A N 1
ATOM 741 C CA . ALA A 1 98 ? -13.285 7.116 24.833 1.00 91.19 98 ALA A CA 1
ATOM 742 C C . ALA A 1 98 ? -13.842 5.693 25.010 1.00 91.19 98 ALA A C 1
ATOM 744 O O . ALA A 1 98 ? -14.940 5.401 24.537 1.00 91.19 98 ALA A O 1
ATOM 745 N N . ILE A 1 99 ? -13.092 4.786 25.644 1.00 92.62 99 ILE A N 1
ATOM 746 C CA . ILE A 1 99 ? -13.567 3.425 25.894 1.00 92.62 99 ILE A CA 1
ATOM 747 C C . ILE A 1 99 ? -14.654 3.467 26.967 1.00 92.62 99 ILE A C 1
ATOM 749 O O . ILE A 1 99 ? -14.406 3.791 28.126 1.00 92.62 99 ILE A O 1
ATOM 753 N N . GLY A 1 100 ? -15.861 3.089 26.562 1.00 90.88 100 GLY A N 1
ATOM 754 C CA . GLY A 1 100 ? -17.025 2.956 27.423 1.00 90.88 100 GLY A CA 1
ATOM 755 C C . GLY A 1 100 ? -18.056 2.023 26.796 1.00 90.88 100 GLY A C 1
ATOM 756 O O . GLY A 1 100 ? -18.026 1.761 25.590 1.00 90.88 100 GLY A O 1
ATOM 757 N N . ALA A 1 101 ? -18.974 1.505 27.615 1.00 89.69 101 ALA A N 1
ATOM 758 C CA . ALA A 1 101 ? -19.984 0.541 27.171 1.00 89.69 101 ALA A CA 1
ATOM 759 C C . ALA A 1 101 ? -20.843 1.092 26.022 1.00 89.69 101 ALA A C 1
ATOM 761 O O . ALA A 1 101 ? -21.134 0.378 25.063 1.00 89.69 101 ALA A O 1
ATOM 762 N N . GLU A 1 102 ? -21.193 2.378 26.087 1.00 91.75 102 GLU A N 1
ATOM 763 C CA . GLU A 1 102 ? -21.960 3.060 25.046 1.00 91.75 102 GLU A CA 1
ATOM 764 C C . GLU A 1 102 ? -21.169 3.172 23.735 1.00 91.75 102 GLU A C 1
ATOM 766 O O . GLU A 1 102 ? -21.683 2.804 22.680 1.00 91.75 102 GLU A O 1
ATOM 771 N N . GLN A 1 103 ? -19.903 3.595 23.792 1.00 92.94 103 GLN A N 1
ATOM 772 C CA . GLN A 1 103 ? -19.047 3.755 22.610 1.00 92.94 103 GLN A CA 1
ATOM 773 C C . GLN A 1 103 ? -18.732 2.408 21.948 1.00 92.94 103 GLN A C 1
ATOM 775 O O . GLN A 1 103 ? -18.724 2.311 20.720 1.00 92.94 103 GLN A O 1
ATOM 780 N N . ILE A 1 104 ? -18.534 1.344 22.734 1.00 90.31 104 ILE A N 1
ATOM 781 C CA . ILE A 1 104 ? -18.375 -0.015 22.197 1.00 90.31 104 ILE A CA 1
ATOM 782 C C . ILE A 1 104 ? -19.684 -0.500 21.561 1.00 90.31 104 ILE A C 1
ATOM 784 O O . ILE A 1 104 ? -19.661 -1.062 20.464 1.00 90.31 104 ILE A O 1
ATOM 788 N N . ALA A 1 105 ? -20.835 -0.265 22.195 1.00 89.12 105 ALA A N 1
ATOM 789 C CA . ALA A 1 105 ? -22.130 -0.614 21.613 1.00 89.12 105 ALA A CA 1
ATOM 790 C C . ALA A 1 105 ? -22.396 0.158 20.308 1.00 89.12 105 ALA A C 1
ATOM 792 O O . ALA A 1 105 ? -22.882 -0.414 19.330 1.00 89.12 105 ALA A O 1
ATOM 793 N N . GLU A 1 106 ? -22.028 1.437 20.249 1.00 90.56 106 GLU A N 1
ATOM 794 C CA . GLU A 1 106 ? -22.111 2.248 19.040 1.00 90.56 106 GLU A CA 1
ATOM 795 C C . GLU A 1 106 ? -21.186 1.736 17.933 1.00 90.56 106 GLU A C 1
ATOM 797 O O . GLU A 1 106 ? -21.640 1.525 16.806 1.00 90.56 106 GLU A O 1
ATOM 802 N N . ALA A 1 107 ? -19.930 1.431 18.255 1.00 90.25 107 ALA A N 1
ATOM 803 C CA . ALA A 1 107 ? -18.995 0.814 17.324 1.00 90.25 107 ALA A CA 1
ATOM 804 C C . ALA A 1 107 ? -19.530 -0.512 16.756 1.00 90.25 107 ALA A C 1
ATOM 806 O O . ALA A 1 107 ? -19.435 -0.757 15.552 1.00 90.25 107 ALA A O 1
ATOM 807 N N . ARG A 1 108 ? -20.173 -1.343 17.586 1.00 89.00 108 ARG A N 1
ATOM 808 C CA . ARG A 1 108 ? -20.817 -2.590 17.141 1.00 89.00 108 ARG A CA 1
ATOM 809 C C . ARG A 1 108 ? -21.985 -2.345 16.179 1.00 89.00 108 ARG A C 1
ATOM 811 O O . ARG A 1 108 ? -22.195 -3.149 15.275 1.00 89.00 108 ARG A O 1
ATOM 818 N N . ARG A 1 109 ? -22.707 -1.220 16.283 1.00 87.81 109 ARG A N 1
ATOM 819 C CA . ARG A 1 109 ? -23.702 -0.829 15.260 1.00 87.81 109 ARG A CA 1
ATOM 820 C C . ARG A 1 109 ? -23.031 -0.505 13.924 1.00 87.81 109 ARG A C 1
ATOM 822 O O . ARG A 1 109 ? -23.536 -0.908 12.879 1.00 87.81 109 ARG A O 1
ATOM 829 N N . HIS A 1 110 ? -21.862 0.141 13.937 1.00 82.38 110 HIS A N 1
ATOM 830 C CA . HIS A 1 110 ? -21.083 0.378 12.714 1.00 82.38 110 HIS A CA 1
ATOM 831 C C . HIS A 1 110 ? -20.581 -0.912 12.052 1.00 82.38 110 HIS A C 1
ATOM 833 O O . HIS A 1 110 ? -20.432 -0.941 10.829 1.00 82.38 110 HIS A O 1
ATOM 839 N N . ALA A 1 111 ? -20.402 -2.001 12.807 1.00 84.56 111 ALA A N 1
ATOM 840 C CA . ALA A 1 111 ? -20.081 -3.316 12.244 1.00 84.56 111 ALA A CA 1
ATOM 841 C C . ALA A 1 111 ? -21.153 -3.828 11.260 1.00 84.56 111 ALA A C 1
ATOM 843 O O . ALA A 1 111 ? -20.846 -4.641 10.384 1.00 84.56 111 ALA A O 1
ATOM 844 N N . GLN A 1 112 ? -22.387 -3.322 11.364 1.00 86.50 112 GLN A N 1
ATOM 845 C CA . GLN A 1 112 ? -23.517 -3.663 10.496 1.00 86.50 112 GLN A CA 1
ATOM 846 C C . GLN A 1 112 ? -23.742 -2.644 9.364 1.00 86.50 112 GLN A C 1
ATOM 848 O O . GLN A 1 112 ? -24.704 -2.768 8.606 1.00 86.50 112 GLN A O 1
ATOM 853 N N . ALA A 1 113 ? -22.878 -1.632 9.224 1.00 88.44 113 ALA A N 1
ATOM 854 C CA . ALA A 1 113 ? -23.038 -0.607 8.200 1.00 88.44 113 ALA A CA 1
ATOM 855 C C . ALA A 1 113 ? -22.970 -1.211 6.780 1.00 88.44 113 ALA A C 1
ATOM 857 O O . ALA A 1 113 ? -22.069 -2.004 6.487 1.00 88.44 113 ALA A O 1
ATOM 858 N N . PRO A 1 114 ? -23.859 -0.797 5.855 1.00 89.50 114 PRO A N 1
ATOM 859 C CA . PRO A 1 114 ? -23.935 -1.380 4.513 1.00 89.50 114 PRO A CA 1
ATOM 860 C C . PRO A 1 114 ? -22.688 -1.104 3.663 1.00 89.50 114 PRO A C 1
ATOM 862 O O . PRO A 1 114 ? -22.407 -1.829 2.714 1.00 89.50 114 PRO A O 1
ATOM 865 N N . ASP A 1 115 ? -21.914 -0.067 3.993 1.00 89.81 115 ASP A N 1
ATOM 866 C CA . ASP A 1 115 ? -20.707 0.309 3.258 1.00 89.81 115 ASP A CA 1
ATOM 867 C C . ASP A 1 115 ? -19.407 -0.253 3.856 1.00 89.81 115 ASP A C 1
ATOM 869 O O . ASP A 1 115 ? -18.317 0.038 3.346 1.00 89.81 115 ASP A O 1
ATOM 873 N N . ARG A 1 116 ? -19.511 -1.083 4.903 1.00 88.75 116 ARG A N 1
ATOM 874 C CA . ARG A 1 116 ? -18.375 -1.681 5.611 1.00 88.75 116 ARG A CA 1
ATOM 875 C C . ARG A 1 116 ? -17.447 -2.450 4.679 1.00 88.75 116 ARG A C 1
ATOM 877 O O . ARG A 1 116 ? -16.243 -2.199 4.687 1.00 88.75 116 ARG A O 1
ATOM 884 N N . ASP A 1 117 ? -17.992 -3.342 3.855 1.00 89.19 117 ASP A N 1
ATOM 885 C CA . ASP A 1 117 ? -17.183 -4.189 2.970 1.00 89.19 117 ASP A CA 1
ATOM 886 C C . ASP A 1 117 ? -16.421 -3.352 1.946 1.00 89.19 117 ASP A C 1
ATOM 888 O O . ASP A 1 117 ? -15.236 -3.577 1.702 1.00 89.19 117 ASP A O 1
ATOM 892 N N . ARG A 1 118 ? -17.073 -2.321 1.396 1.00 91.12 118 ARG A N 1
ATOM 893 C CA . ARG A 1 118 ? -16.437 -1.376 0.474 1.00 91.12 118 ARG A CA 1
ATOM 894 C C . ARG A 1 118 ? -15.279 -0.640 1.153 1.00 91.12 118 ARG A C 1
ATOM 896 O O . ARG A 1 118 ? -14.190 -0.565 0.586 1.00 91.12 118 ARG A O 1
ATOM 903 N N . LYS A 1 119 ? -15.484 -0.130 2.373 1.00 90.81 119 LYS A N 1
ATOM 904 C CA . LYS A 1 119 ? -14.436 0.545 3.162 1.00 90.81 119 LYS A CA 1
ATOM 905 C C . LYS A 1 119 ? -13.287 -0.399 3.519 1.00 90.81 119 LYS A C 1
ATOM 907 O O . LYS A 1 119 ? -12.127 -0.017 3.401 1.00 90.81 119 LYS A O 1
ATOM 912 N N . ALA A 1 120 ? -13.581 -1.628 3.938 1.00 90.50 120 ALA A N 1
ATOM 913 C CA . ALA A 1 120 ? -12.571 -2.639 4.246 1.00 90.50 120 ALA A CA 1
ATOM 914 C C . ALA A 1 120 ? -11.739 -3.000 3.006 1.00 90.50 120 ALA A C 1
ATOM 916 O O . ALA A 1 120 ? -10.512 -2.972 3.057 1.00 90.50 120 ALA A O 1
ATOM 917 N N . LYS A 1 121 ? -12.382 -3.235 1.855 1.00 92.50 121 LYS A N 1
ATOM 918 C CA . LYS A 1 121 ? -11.700 -3.478 0.574 1.00 92.50 121 LYS A CA 1
ATOM 919 C C . LYS A 1 121 ? -10.803 -2.317 0.144 1.00 92.50 121 LYS A C 1
ATOM 921 O O . LYS A 1 121 ? -9.711 -2.559 -0.372 1.00 92.50 121 LYS A O 1
ATOM 926 N N . ARG A 1 122 ? -11.230 -1.064 0.346 1.00 94.81 122 ARG A N 1
ATOM 927 C CA . ARG A 1 122 ? -10.393 0.111 0.053 1.00 94.81 122 ARG A CA 1
ATOM 928 C C . ARG A 1 122 ? -9.182 0.188 0.986 1.00 94.81 122 ARG A C 1
ATOM 930 O O . ARG A 1 122 ? -8.066 0.298 0.492 1.00 94.81 122 ARG A O 1
ATOM 937 N N . ARG A 1 123 ? -9.369 0.030 2.298 1.00 94.81 123 ARG A N 1
ATOM 938 C CA . ARG A 1 123 ? -8.266 0.035 3.277 1.00 94.81 123 ARG A CA 1
ATOM 939 C C . ARG A 1 123 ? -7.268 -1.105 3.050 1.00 94.81 123 ARG A C 1
ATOM 941 O O . ARG A 1 123 ? -6.062 -0.889 3.096 1.00 94.81 123 ARG A O 1
ATOM 948 N N . ASN A 1 124 ? -7.752 -2.306 2.720 1.00 94.94 124 ASN A N 1
ATOM 949 C CA . ASN A 1 124 ? -6.907 -3.447 2.343 1.00 94.94 124 ASN A CA 1
ATOM 950 C C . ASN A 1 124 ? -6.039 -3.126 1.118 1.00 94.94 124 ASN A C 1
ATOM 952 O O . ASN A 1 124 ? -4.848 -3.441 1.089 1.00 94.94 124 ASN A O 1
ATOM 956 N N . TYR A 1 125 ? -6.635 -2.485 0.112 1.00 97.50 125 TYR A N 1
ATOM 957 C CA . TYR A 1 125 ? -5.921 -2.032 -1.074 1.00 97.50 125 TYR A CA 1
ATOM 958 C C . TYR A 1 125 ? -4.847 -0.987 -0.734 1.00 97.50 125 TYR A C 1
ATOM 960 O O . TYR A 1 125 ? -3.692 -1.131 -1.139 1.00 97.50 125 TYR A O 1
ATOM 968 N N . GLU A 1 126 ? -5.201 0.031 0.050 1.00 97.50 126 GLU A N 1
ATOM 969 C CA . GLU A 1 126 ? -4.284 1.092 0.477 1.00 97.50 126 GLU A CA 1
ATOM 970 C C . GLU A 1 126 ? -3.108 0.542 1.289 1.00 97.50 126 GLU A C 1
ATOM 972 O O . GLU A 1 126 ? -1.960 0.897 1.016 1.00 97.50 126 GLU A O 1
ATOM 977 N N . ALA A 1 127 ? -3.369 -0.380 2.219 1.00 97.31 127 ALA A N 1
ATOM 978 C CA . ALA A 1 127 ? -2.346 -1.058 3.007 1.00 97.31 127 ALA A CA 1
ATOM 979 C C . ALA A 1 127 ? -1.380 -1.865 2.122 1.00 97.31 127 ALA A C 1
ATOM 981 O O . ALA A 1 127 ? -0.161 -1.777 2.284 1.00 97.31 127 ALA A O 1
ATOM 982 N N . ALA A 1 128 ? -1.904 -2.618 1.149 1.00 97.88 128 ALA A N 1
ATOM 983 C CA . ALA A 1 128 ? -1.083 -3.388 0.217 1.00 97.88 128 ALA A CA 1
ATOM 984 C C . ALA A 1 128 ? -0.230 -2.481 -0.686 1.00 97.88 128 ALA A C 1
ATOM 986 O O . ALA A 1 128 ? 0.956 -2.746 -0.890 1.00 97.88 128 ALA A O 1
ATOM 987 N N . ARG A 1 129 ? -0.804 -1.378 -1.181 1.00 98.00 129 ARG A N 1
ATOM 988 C CA . ARG A 1 129 ? -0.070 -0.370 -1.951 1.00 98.00 129 ARG A CA 1
ATOM 989 C C . ARG A 1 129 ? 1.039 0.264 -1.116 1.00 98.00 129 ARG A C 1
ATOM 991 O O . ARG A 1 129 ? 2.178 0.310 -1.574 1.00 98.00 129 ARG A O 1
ATOM 998 N N . TYR A 1 130 ? 0.737 0.696 0.106 1.00 97.31 130 TYR A N 1
ATOM 999 C CA . TYR A 1 130 ? 1.727 1.254 1.028 1.00 97.31 130 TYR A CA 1
ATOM 1000 C C . TYR A 1 130 ?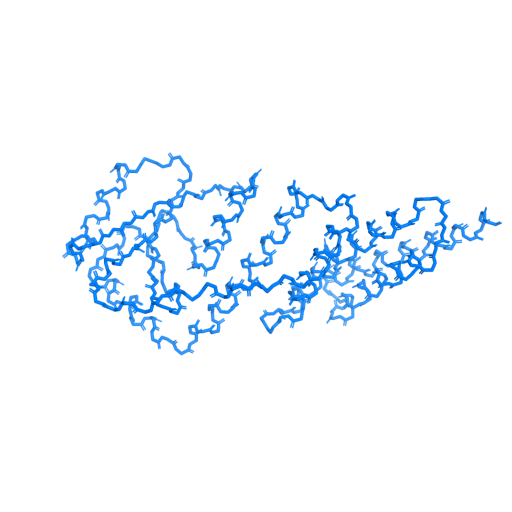 2.897 0.285 1.251 1.00 97.31 130 TYR A C 1
ATOM 1002 O O . TYR A 1 130 ? 4.057 0.683 1.135 1.00 97.31 130 TYR A O 1
ATOM 1010 N N . LEU A 1 131 ? 2.609 -1.000 1.492 1.00 96.31 131 LEU A N 1
ATOM 1011 C CA . LEU A 1 131 ? 3.640 -2.024 1.675 1.00 96.31 131 LEU A CA 1
ATOM 1012 C C . LEU A 1 131 ? 4.550 -2.187 0.466 1.00 96.31 131 LEU A C 1
ATOM 1014 O O . LEU A 1 131 ? 5.760 -2.310 0.645 1.00 96.31 131 LEU A O 1
ATOM 1018 N N . LEU A 1 132 ? 3.997 -2.181 -0.747 1.00 96.88 132 LEU A N 1
ATOM 1019 C CA . LEU A 1 132 ? 4.798 -2.266 -1.964 1.00 96.88 132 LEU A CA 1
ATOM 1020 C C . LEU A 1 132 ? 5.783 -1.092 -2.058 1.00 96.88 132 LEU A C 1
ATOM 1022 O O . LEU A 1 132 ? 6.979 -1.308 -2.257 1.00 96.88 132 LEU A O 1
ATOM 1026 N N . PHE A 1 133 ? 5.310 0.140 -1.846 1.00 96.56 133 PHE A N 1
ATOM 1027 C CA . PHE A 1 133 ? 6.172 1.327 -1.848 1.00 96.56 133 PHE A CA 1
ATOM 1028 C C . PHE A 1 133 ? 7.247 1.263 -0.758 1.00 96.56 133 PHE A C 1
ATOM 1030 O O . PHE A 1 133 ? 8.424 1.523 -1.024 1.00 96.56 133 PHE A O 1
ATOM 1037 N N . ALA A 1 134 ? 6.867 0.870 0.457 1.00 95.19 134 ALA A N 1
ATOM 1038 C CA . ALA A 1 134 ? 7.789 0.749 1.576 1.00 95.19 134 ALA A CA 1
ATOM 1039 C C . ALA A 1 134 ? 8.871 -0.309 1.303 1.00 95.19 134 ALA A C 1
ATOM 1041 O O . ALA A 1 134 ? 10.061 -0.040 1.455 1.00 95.19 134 ALA A O 1
ATOM 1042 N N . ARG A 1 135 ? 8.483 -1.491 0.810 1.00 93.31 135 ARG A N 1
ATOM 1043 C CA . ARG A 1 135 ? 9.422 -2.559 0.436 1.00 93.31 135 ARG A CA 1
ATOM 1044 C C . ARG A 1 135 ? 10.394 -2.119 -0.644 1.00 93.31 135 ARG A C 1
ATOM 1046 O O . ARG A 1 135 ? 11.584 -2.357 -0.492 1.00 93.31 135 ARG A O 1
ATOM 1053 N N . LEU A 1 136 ? 9.920 -1.444 -1.688 1.00 94.56 136 LEU A N 1
ATOM 1054 C CA . LEU A 1 136 ? 10.790 -0.920 -2.743 1.00 9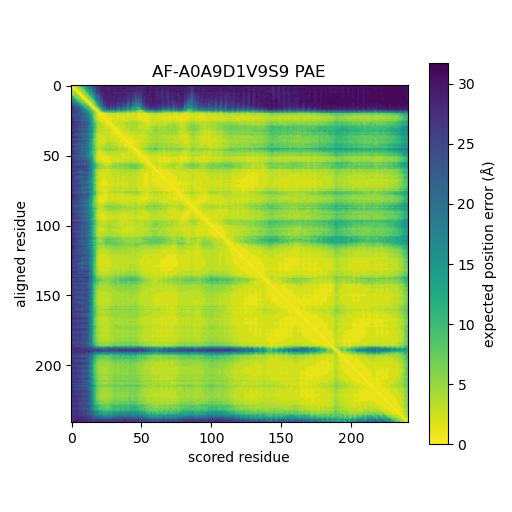4.56 136 LEU A CA 1
ATOM 1055 C C . LEU A 1 136 ? 11.760 0.150 -2.231 1.00 94.56 136 LEU A C 1
ATOM 1057 O O . LEU A 1 136 ? 12.857 0.275 -2.769 1.00 94.56 136 LEU A O 1
ATOM 1061 N N . SER A 1 137 ? 11.381 0.877 -1.178 1.00 92.25 137 SER A N 1
ATOM 1062 C CA . SER A 1 137 ? 12.237 1.877 -0.534 1.00 92.25 137 SER A CA 1
ATOM 1063 C C . SER A 1 137 ? 13.333 1.231 0.321 1.00 92.25 137 SER A C 1
ATOM 1065 O O . SER A 1 137 ? 14.482 1.658 0.261 1.00 92.25 137 SER A O 1
ATOM 1067 N N . PHE A 1 138 ? 13.010 0.186 1.093 1.00 90.12 138 PHE A N 1
ATOM 1068 C CA . PHE A 1 138 ? 13.979 -0.476 1.983 1.00 90.12 138 PHE A CA 1
ATOM 1069 C C . PHE A 1 138 ? 14.800 -1.575 1.306 1.00 90.12 138 PHE A C 1
ATOM 1071 O O . PHE A 1 138 ? 15.947 -1.816 1.673 1.00 90.12 138 PHE A O 1
ATOM 1078 N N . LYS A 1 139 ? 14.199 -2.281 0.348 1.00 89.00 139 LYS A N 1
ATOM 1079 C CA . LYS A 1 139 ? 14.779 -3.410 -0.385 1.00 89.00 139 LYS A CA 1
ATOM 1080 C C . LYS A 1 139 ? 14.508 -3.240 -1.884 1.00 89.00 139 LYS A C 1
ATOM 1082 O O . LYS A 1 139 ? 13.657 -3.951 -2.438 1.00 89.00 139 LYS A O 1
ATOM 1087 N N . PRO A 1 140 ? 15.217 -2.305 -2.547 1.00 90.56 140 PRO A N 1
ATOM 1088 C CA . PRO A 1 140 ? 15.107 -2.119 -3.987 1.00 90.56 140 PRO A CA 1
ATOM 1089 C C . PRO A 1 140 ? 15.375 -3.425 -4.741 1.00 90.56 140 PRO A C 1
ATOM 1091 O O . PRO A 1 140 ? 16.174 -4.256 -4.309 1.00 90.56 140 PRO A O 1
ATOM 1094 N N . ALA A 1 141 ? 14.734 -3.605 -5.894 1.00 93.31 141 ALA A N 1
ATOM 1095 C CA . ALA A 1 141 ? 14.972 -4.774 -6.733 1.00 93.31 141 ALA A CA 1
ATOM 1096 C C . ALA A 1 141 ? 16.402 -4.747 -7.304 1.00 93.31 141 ALA A C 1
ATOM 1098 O O . ALA A 1 141 ? 16.741 -3.895 -8.130 1.00 93.31 141 ALA A O 1
ATOM 1099 N N . THR A 1 142 ? 17.248 -5.680 -6.868 1.00 94.31 142 THR A N 1
ATOM 1100 C CA . THR A 1 142 ? 18.649 -5.785 -7.311 1.00 94.31 142 THR A CA 1
ATOM 1101 C C . THR A 1 142 ? 18.865 -6.845 -8.386 1.00 94.31 142 THR A C 1
ATOM 1103 O O . THR A 1 142 ? 19.840 -6.748 -9.125 1.00 94.31 142 THR A O 1
ATOM 1106 N N . ASP A 1 143 ? 17.947 -7.805 -8.520 1.00 95.75 143 ASP A N 1
ATOM 1107 C CA . ASP A 1 143 ? 18.026 -8.921 -9.462 1.00 95.75 143 ASP A CA 1
ATOM 1108 C C . ASP A 1 143 ? 16.725 -9.114 -10.271 1.00 95.75 143 ASP A C 1
ATOM 1110 O O . ASP A 1 143 ? 15.682 -8.503 -10.003 1.00 95.75 143 ASP A O 1
ATOM 1114 N N . LEU A 1 144 ? 16.794 -9.954 -11.312 1.00 95.62 144 LEU A N 1
ATOM 1115 C CA . LEU A 1 144 ? 15.657 -10.234 -12.195 1.00 95.62 144 LEU A CA 1
ATOM 1116 C C . LEU A 1 144 ? 14.486 -10.923 -11.471 1.00 95.62 144 LEU A C 1
ATOM 1118 O O . LEU A 1 144 ? 13.347 -10.504 -11.699 1.00 95.62 144 LEU A O 1
ATOM 1122 N N . PRO A 1 145 ? 14.696 -11.939 -10.605 1.00 97.00 145 PRO A N 1
ATOM 1123 C CA . PRO A 1 145 ? 13.612 -12.520 -9.814 1.00 97.00 145 PRO A CA 1
ATOM 1124 C C . PRO A 1 145 ? 12.860 -11.497 -8.953 1.00 97.00 145 PRO A C 1
ATOM 1126 O O . PRO A 1 145 ? 11.630 -11.520 -8.922 1.00 97.00 145 PRO A O 1
ATOM 1129 N N . ALA A 1 146 ? 13.563 -10.584 -8.282 1.00 96.25 146 ALA A N 1
ATOM 1130 C CA . ALA A 1 146 ? 12.964 -9.521 -7.485 1.00 96.25 146 ALA A CA 1
ATOM 1131 C C . ALA A 1 146 ? 12.182 -8.537 -8.358 1.00 96.25 146 ALA A C 1
ATOM 1133 O O . ALA A 1 146 ? 11.047 -8.208 -8.017 1.00 96.25 146 ALA A O 1
ATOM 1134 N N . CYS A 1 147 ? 12.738 -8.129 -9.506 1.00 97.06 147 CYS A N 1
ATOM 1135 C CA . CYS A 1 147 ? 12.019 -7.280 -10.459 1.00 97.06 147 CYS A CA 1
ATOM 1136 C C . CYS A 1 147 ? 10.701 -7.932 -10.891 1.00 97.06 147 CYS A C 1
ATOM 1138 O O . CYS A 1 147 ? 9.663 -7.284 -10.832 1.00 97.06 147 CYS A O 1
ATOM 1140 N N . ARG A 1 148 ? 10.726 -9.219 -11.271 1.00 97.19 148 ARG A N 1
ATOM 1141 C CA . ARG A 1 148 ? 9.522 -9.960 -11.687 1.00 97.19 148 ARG A CA 1
ATOM 1142 C C . ARG A 1 148 ? 8.457 -9.958 -10.591 1.00 97.19 148 ARG A C 1
ATOM 1144 O O . ARG A 1 148 ? 7.346 -9.511 -10.845 1.00 97.19 148 ARG A O 1
ATOM 1151 N N . ARG A 1 149 ? 8.823 -10.343 -9.360 1.00 97.19 149 ARG A N 1
ATOM 1152 C CA . ARG A 1 149 ? 7.883 -10.366 -8.224 1.00 97.19 149 ARG A CA 1
ATOM 1153 C C . ARG A 1 149 ? 7.215 -9.010 -7.988 1.00 97.19 149 ARG A C 1
ATOM 1155 O O . ARG A 1 149 ? 5.997 -8.954 -7.854 1.00 97.19 149 ARG A O 1
ATOM 1162 N N . TYR A 1 150 ? 7.990 -7.925 -7.957 1.00 97.75 150 TYR A N 1
ATOM 1163 C CA . TYR A 1 150 ? 7.430 -6.596 -7.706 1.00 97.75 150 TYR A CA 1
ATOM 1164 C C . TYR A 1 150 ? 6.627 -6.045 -8.891 1.00 97.75 150 TYR A C 1
ATOM 1166 O O . TYR A 1 150 ? 5.642 -5.345 -8.671 1.00 97.75 150 TYR A O 1
ATOM 1174 N N . ILE A 1 151 ? 7.002 -6.367 -10.134 1.00 98.31 151 ILE A N 1
ATOM 1175 C CA . ILE A 1 151 ? 6.207 -6.016 -11.322 1.00 98.31 151 ILE A CA 1
ATOM 1176 C C . ILE A 1 151 ? 4.842 -6.708 -11.263 1.00 98.31 151 ILE A C 1
ATOM 1178 O O . ILE A 1 151 ? 3.822 -6.054 -11.478 1.00 98.31 151 ILE A O 1
ATOM 1182 N N . ASP A 1 152 ? 4.806 -7.999 -10.933 1.00 98.12 152 ASP A N 1
ATOM 1183 C CA . ASP A 1 152 ? 3.558 -8.761 -10.834 1.00 98.12 152 ASP A CA 1
ATOM 1184 C C . ASP A 1 152 ? 2.665 -8.229 -9.704 1.00 98.12 152 ASP A C 1
ATOM 1186 O O . ASP A 1 152 ? 1.462 -8.031 -9.892 1.00 98.12 152 ASP A O 1
ATOM 1190 N N . GLU A 1 153 ? 3.252 -7.906 -8.548 1.00 97.94 153 GLU A N 1
ATOM 1191 C CA . GLU A 1 153 ? 2.530 -7.287 -7.434 1.00 97.94 153 GLU A CA 1
ATOM 1192 C C . GLU A 1 153 ? 1.963 -5.908 -7.811 1.00 97.94 153 GLU A C 1
ATOM 1194 O O . GLU A 1 153 ? 0.791 -5.627 -7.549 1.00 97.94 153 GLU A O 1
ATOM 1199 N N . ALA A 1 154 ? 2.754 -5.070 -8.486 1.00 98.25 154 ALA A N 1
ATOM 1200 C CA . ALA A 1 154 ? 2.318 -3.760 -8.958 1.00 98.25 154 ALA A CA 1
ATOM 1201 C C . ALA A 1 154 ? 1.194 -3.861 -10.001 1.00 98.25 154 ALA A C 1
ATOM 1203 O O . ALA A 1 154 ? 0.231 -3.098 -9.934 1.00 98.25 154 ALA A O 1
ATOM 1204 N N . ARG A 1 155 ? 1.262 -4.828 -10.927 1.00 98.31 155 ARG A N 1
ATOM 1205 C CA . ARG A 1 155 ? 0.196 -5.101 -11.910 1.00 98.31 155 ARG A CA 1
ATOM 1206 C C . ARG A 1 155 ? -1.096 -5.545 -11.237 1.00 98.31 155 ARG A C 1
ATOM 1208 O O . ARG A 1 155 ? -2.169 -5.044 -11.579 1.00 98.31 155 ARG A O 1
ATOM 1215 N N . ARG A 1 156 ? -0.999 -6.439 -10.250 1.00 98.25 156 ARG A N 1
ATOM 1216 C CA . ARG A 1 156 ? -2.148 -6.885 -9.452 1.00 98.25 156 ARG A CA 1
ATOM 1217 C C . ARG A 1 156 ? -2.813 -5.714 -8.729 1.00 98.25 156 ARG A C 1
ATOM 1219 O O . ARG A 1 156 ? -4.035 -5.647 -8.678 1.00 98.25 156 ARG A O 1
ATOM 1226 N N . LEU A 1 157 ? -2.030 -4.779 -8.189 1.00 98.25 157 LEU A N 1
ATOM 1227 C CA . LEU A 1 157 ? -2.574 -3.580 -7.548 1.00 98.25 157 LEU A CA 1
ATOM 1228 C C . LEU A 1 157 ? -3.151 -2.581 -8.559 1.00 98.25 157 LEU A C 1
ATOM 1230 O O . LEU A 1 157 ? -4.203 -2.009 -8.303 1.00 98.25 157 LEU A O 1
ATOM 1234 N N . ALA A 1 158 ? -2.520 -2.384 -9.716 1.00 97.56 158 ALA A N 1
ATOM 1235 C CA . ALA A 1 158 ? -3.021 -1.455 -10.731 1.00 97.56 158 ALA A CA 1
ATOM 1236 C C . ALA A 1 158 ? -4.363 -1.916 -11.332 1.00 97.56 158 ALA A C 1
ATOM 1238 O O . ALA A 1 158 ? -5.198 -1.099 -11.705 1.00 97.56 158 ALA A O 1
ATOM 1239 N N . THR A 1 159 ? -4.591 -3.227 -11.390 1.00 97.12 159 THR A N 1
ATOM 1240 C CA . THR A 1 159 ? -5.835 -3.832 -11.899 1.00 97.12 159 THR A CA 1
ATOM 1241 C C . THR A 1 159 ? -6.870 -4.120 -10.808 1.00 97.12 159 THR A C 1
ATOM 1243 O O . THR A 1 159 ? -7.942 -4.642 -11.102 1.00 97.12 159 THR A O 1
ATOM 1246 N N . HIS A 1 160 ? -6.577 -3.778 -9.551 1.00 97.75 160 HIS A N 1
ATOM 1247 C CA . HIS A 1 160 ? -7.475 -4.029 -8.429 1.00 97.75 160 HIS A CA 1
ATOM 1248 C C . HIS A 1 160 ? -8.759 -3.187 -8.531 1.00 97.75 160 HIS A C 1
ATOM 1250 O O . HIS A 1 160 ? -8.711 -2.019 -8.915 1.00 97.75 160 HIS A O 1
ATOM 1256 N N . GLU A 1 161 ? -9.904 -3.748 -8.122 1.00 96.56 161 GLU A N 1
ATOM 1257 C CA . GLU A 1 161 ? -11.212 -3.068 -8.189 1.00 96.56 161 GLU A CA 1
ATOM 1258 C C . GLU A 1 161 ? -11.241 -1.749 -7.401 1.00 96.56 161 GLU A C 1
ATOM 1260 O O . GLU A 1 161 ? -11.837 -0.770 -7.838 1.00 96.56 161 GLU A O 1
ATOM 1265 N N . SER A 1 162 ? -10.543 -1.710 -6.263 1.00 96.88 162 SER A N 1
ATOM 1266 C CA . SER A 1 162 ? -10.426 -0.516 -5.419 1.00 96.88 162 SER A CA 1
ATOM 1267 C C . SER A 1 162 ? -9.452 0.538 -5.950 1.00 96.88 162 SER A C 1
ATOM 1269 O O . SER A 1 162 ? -9.357 1.575 -5.306 1.00 96.88 162 SER A O 1
ATOM 1271 N N . ALA A 1 163 ? -8.693 0.280 -7.021 1.00 97.38 163 ALA A N 1
ATOM 1272 C CA . ALA A 1 163 ? -7.705 1.224 -7.545 1.00 97.38 163 ALA A CA 1
ATOM 1273 C C . ALA A 1 163 ? -8.385 2.301 -8.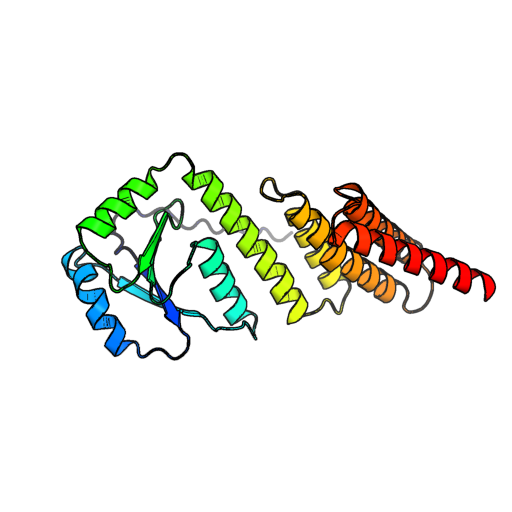397 1.00 97.38 163 ALA A C 1
ATOM 1275 O O . ALA A 1 163 ? -9.005 1.980 -9.418 1.00 97.38 163 ALA A O 1
ATOM 1276 N N . ASP A 1 164 ? -8.237 3.560 -7.995 1.00 96.94 164 ASP A N 1
ATOM 1277 C CA . ASP A 1 164 ? -8.718 4.713 -8.751 1.00 96.94 164 ASP A CA 1
ATOM 1278 C C . ASP A 1 164 ? -7.711 5.150 -9.836 1.00 96.94 164 ASP A C 1
ATOM 1280 O O . ASP A 1 164 ? -6.682 4.508 -10.077 1.00 96.94 164 ASP A O 1
ATOM 1284 N N . VAL A 1 165 ? -8.042 6.225 -10.555 1.00 97.94 165 VAL A N 1
ATOM 1285 C CA . VAL A 1 165 ? -7.184 6.779 -11.612 1.00 97.94 165 VAL A CA 1
ATOM 1286 C C . VAL A 1 165 ? -5.821 7.182 -11.053 1.00 97.94 165 VAL A C 1
ATOM 1288 O O . VAL A 1 165 ? -4.801 6.769 -11.605 1.00 97.94 165 VAL A O 1
ATOM 1291 N N . GLU A 1 166 ? -5.788 7.926 -9.948 1.00 97.75 166 GLU A N 1
ATOM 1292 C CA . GLU A 1 166 ? -4.546 8.413 -9.350 1.00 97.75 166 GLU A CA 1
ATOM 1293 C C . GLU A 1 166 ? -3.662 7.245 -8.900 1.00 97.75 166 GLU A C 1
ATOM 1295 O O . GLU A 1 166 ? -2.464 7.223 -9.190 1.00 97.75 166 GLU A O 1
ATOM 1300 N N . ASP A 1 167 ? -4.249 6.222 -8.279 1.00 97.94 167 ASP A N 1
ATOM 1301 C CA . ASP A 1 167 ? -3.540 5.025 -7.847 1.00 97.94 167 ASP A CA 1
ATOM 1302 C C . ASP A 1 167 ? -2.860 4.301 -9.014 1.00 97.94 167 ASP A C 1
ATOM 1304 O O . ASP A 1 167 ? -1.699 3.889 -8.920 1.00 97.94 167 ASP A O 1
ATOM 1308 N N . ARG A 1 168 ? -3.582 4.144 -10.129 1.00 98.44 168 ARG A N 1
ATOM 1309 C CA . ARG A 1 168 ? -3.083 3.476 -11.336 1.00 98.44 168 ARG A CA 1
ATOM 1310 C C . ARG A 1 168 ? -1.970 4.280 -11.995 1.00 98.44 168 ARG A C 1
ATOM 1312 O O . ARG A 1 168 ? -0.952 3.700 -12.377 1.00 98.44 168 ARG A O 1
ATOM 1319 N N . GLN A 1 169 ? -2.122 5.602 -12.070 1.00 98.38 169 GLN A N 1
ATOM 1320 C CA . GLN A 1 169 ? -1.071 6.494 -12.558 1.00 98.38 169 GLN A CA 1
ATOM 1321 C C . GLN A 1 169 ? 0.172 6.428 -11.668 1.00 98.38 169 GLN A C 1
ATOM 1323 O O . GLN A 1 169 ? 1.292 6.330 -12.174 1.00 98.38 169 GLN A O 1
ATOM 1328 N N . LEU A 1 170 ? -0.016 6.422 -10.345 1.00 98.19 170 LEU A N 1
ATOM 1329 C CA . LEU A 1 170 ? 1.062 6.338 -9.368 1.00 98.19 170 LEU A CA 1
ATOM 1330 C C . LEU A 1 170 ? 1.827 5.017 -9.505 1.00 98.19 170 LEU A C 1
ATOM 1332 O O . LEU A 1 170 ? 3.055 5.029 -9.571 1.00 98.19 170 LEU A O 1
ATOM 1336 N N . LEU A 1 171 ? 1.125 3.884 -9.591 1.00 98.38 171 LEU A N 1
ATOM 1337 C CA . LEU A 1 171 ? 1.739 2.566 -9.780 1.00 98.38 171 LEU A CA 1
ATOM 1338 C C . LEU A 1 171 ? 2.464 2.460 -11.127 1.00 98.38 171 LEU A C 1
ATOM 1340 O O . LEU A 1 171 ? 3.590 1.963 -11.170 1.00 98.38 171 LEU A O 1
ATOM 1344 N N . GLY A 1 172 ? 1.867 2.962 -12.210 1.00 98.12 172 GLY A N 1
ATOM 1345 C CA . GLY A 1 172 ? 2.492 2.993 -13.534 1.00 98.12 172 GLY A CA 1
ATOM 1346 C C . GLY A 1 172 ? 3.800 3.786 -13.542 1.00 98.12 172 GLY A C 1
ATOM 1347 O O . GLY A 1 172 ? 4.852 3.263 -13.915 1.00 98.12 172 GLY A O 1
ATOM 1348 N N . LEU A 1 173 ? 3.748 5.029 -13.059 1.00 98.25 173 LEU A N 1
ATOM 1349 C CA . LEU A 1 173 ? 4.867 5.969 -13.094 1.00 98.25 173 LEU A CA 1
ATOM 1350 C C . LEU A 1 173 ? 5.957 5.670 -12.058 1.00 98.25 173 LEU A C 1
ATOM 1352 O O . LEU A 1 173 ? 7.143 5.778 -12.363 1.00 98.25 173 LEU A O 1
ATOM 1356 N N . ARG A 1 174 ? 5.582 5.363 -10.812 1.00 97.56 174 ARG A N 1
ATOM 1357 C CA . ARG A 1 174 ? 6.525 5.288 -9.681 1.00 97.56 174 ARG A CA 1
ATOM 1358 C C . ARG A 1 174 ? 6.972 3.875 -9.341 1.00 97.56 174 ARG A C 1
ATOM 1360 O O . ARG A 1 174 ? 7.942 3.735 -8.603 1.00 97.56 174 ARG A O 1
ATOM 1367 N N . VAL A 1 175 ? 6.305 2.851 -9.872 1.00 97.94 175 VAL A N 1
ATOM 1368 C CA . VAL A 1 175 ? 6.644 1.453 -9.584 1.00 97.94 175 VAL A CA 1
ATOM 1369 C C . VAL A 1 175 ? 6.950 0.671 -10.855 1.00 97.94 175 VAL A C 1
ATOM 1371 O O . VAL A 1 175 ? 8.079 0.215 -11.023 1.00 97.94 175 VAL A O 1
ATOM 1374 N N . LEU A 1 176 ? 5.984 0.540 -11.767 1.00 98.25 176 LEU A N 1
ATOM 1375 C CA . LEU A 1 176 ? 6.134 -0.290 -12.964 1.00 98.25 176 LEU A CA 1
ATOM 1376 C C . LEU A 1 176 ? 7.244 0.225 -13.880 1.00 98.25 176 LEU A C 1
ATOM 1378 O O . LEU A 1 176 ? 8.146 -0.545 -14.200 1.00 98.25 176 LEU A O 1
ATOM 1382 N N . TYR A 1 177 ? 7.223 1.507 -14.256 1.00 98.06 177 TYR A N 1
ATOM 1383 C CA . TYR A 1 177 ? 8.259 2.081 -15.119 1.00 98.06 177 TYR A CA 1
ATOM 1384 C C . TYR A 1 177 ? 9.681 1.901 -14.542 1.00 98.06 177 TYR A C 1
ATOM 1386 O O . TYR A 1 177 ? 10.513 1.298 -15.226 1.00 98.06 177 TYR A O 1
ATOM 1394 N N . PRO A 1 178 ? 9.987 2.304 -13.288 1.00 97.38 178 PRO A N 1
ATOM 1395 C CA . PRO A 1 178 ? 11.322 2.116 -12.720 1.00 97.38 178 PRO A CA 1
ATOM 1396 C C . PRO A 1 178 ? 11.756 0.648 -12.634 1.00 97.38 178 PRO A C 1
ATOM 1398 O O . PRO A 1 178 ? 12.912 0.333 -12.916 1.00 97.38 178 PRO A O 1
ATOM 1401 N N . LEU A 1 179 ? 10.844 -0.267 -12.284 1.00 98.12 179 LEU A N 1
ATOM 1402 C CA . LEU A 1 179 ? 11.151 -1.699 -12.216 1.00 98.12 179 LEU A CA 1
ATOM 1403 C C . LEU A 1 179 ? 11.407 -2.310 -13.596 1.00 98.12 179 LEU A C 1
ATOM 1405 O O . LEU A 1 179 ? 12.301 -3.144 -13.736 1.00 98.12 179 LEU A O 1
ATOM 1409 N N . LEU A 1 180 ? 10.659 -1.896 -14.618 1.00 97.81 180 LEU A N 1
ATOM 1410 C CA . LEU A 1 180 ? 10.861 -2.346 -15.995 1.00 97.81 180 LEU A CA 1
ATOM 1411 C C . LEU A 1 180 ? 12.169 -1.796 -16.572 1.00 97.81 180 LEU A C 1
ATOM 1413 O O . LEU A 1 180 ? 12.915 -2.548 -17.195 1.00 97.81 180 LEU A O 1
ATOM 1417 N N . MET A 1 181 ? 12.522 -0.544 -16.265 1.00 96.31 181 MET A N 1
ATOM 1418 C CA . MET A 1 181 ? 13.836 0.016 -16.601 1.00 96.31 181 MET A CA 1
ATOM 1419 C C . MET A 1 181 ? 14.976 -0.692 -15.860 1.00 96.31 181 MET A C 1
ATOM 1421 O O . MET A 1 181 ? 16.034 -0.943 -16.440 1.00 96.31 181 MET A O 1
ATOM 1425 N N . LYS A 1 182 ? 14.767 -1.082 -14.596 1.00 96.31 182 LYS A N 1
ATOM 1426 C CA . LYS A 1 182 ? 15.738 -1.890 -13.848 1.00 96.31 182 LYS A CA 1
ATOM 1427 C C . LYS A 1 182 ? 15.904 -3.278 -14.467 1.00 96.31 182 LYS A C 1
ATOM 1429 O O . LYS A 1 182 ? 17.036 -3.717 -14.658 1.00 96.31 182 LYS A O 1
ATOM 1434 N N . LYS A 1 183 ? 14.803 -3.942 -14.833 1.00 96.19 183 LYS A N 1
ATOM 1435 C CA . LYS A 1 183 ? 14.801 -5.222 -15.562 1.00 96.19 183 LYS A CA 1
ATOM 1436 C C . LYS A 1 183 ? 15.540 -5.093 -16.898 1.00 96.19 183 LYS A C 1
ATOM 1438 O O . LYS A 1 183 ? 16.394 -5.925 -17.178 1.00 96.19 183 LYS A O 1
ATOM 1443 N N . TYR A 1 184 ? 15.263 -4.044 -17.674 1.00 95.06 184 TYR A N 1
ATOM 1444 C CA . TYR A 1 184 ? 15.973 -3.726 -18.916 1.00 95.06 184 TYR A CA 1
ATOM 1445 C C . TYR A 1 184 ? 17.485 -3.613 -18.690 1.00 95.06 184 TYR A C 1
ATOM 1447 O O . TYR A 1 184 ? 18.257 -4.301 -19.352 1.00 95.06 184 TYR A O 1
ATOM 1455 N N . SER A 1 185 ? 17.908 -2.822 -17.699 1.00 93.50 185 SER A N 1
ATOM 1456 C CA . SER A 1 185 ? 19.325 -2.647 -17.362 1.00 93.50 185 SER A CA 1
ATOM 1457 C C . SER A 1 185 ? 20.005 -3.954 -16.945 1.00 93.50 185 SER A C 1
ATOM 1459 O O . SER A 1 185 ? 21.144 -4.187 -17.335 1.00 93.50 185 SER A O 1
ATOM 1461 N N . LEU A 1 186 ? 19.324 -4.809 -16.176 1.00 94.25 186 LEU A N 1
ATOM 1462 C CA . LEU A 1 186 ? 19.856 -6.108 -15.753 1.00 94.25 186 LEU A CA 1
ATOM 1463 C C . LEU A 1 186 ? 19.970 -7.102 -16.918 1.00 94.25 186 LEU A C 1
ATOM 1465 O O . LEU A 1 186 ? 20.916 -7.881 -16.950 1.00 94.25 186 LEU A O 1
ATOM 1469 N N . LEU A 1 187 ? 19.031 -7.075 -17.870 1.00 92.56 187 LEU A N 1
ATOM 1470 C CA . LEU A 1 187 ? 19.077 -7.916 -19.073 1.00 92.56 187 LEU A CA 1
ATOM 1471 C C . LEU A 1 187 ? 20.142 -7.445 -20.072 1.00 92.56 187 LEU A C 1
ATOM 1473 O O . LEU A 1 187 ? 20.735 -8.271 -20.753 1.00 92.56 187 LEU A O 1
ATOM 1477 N N . GLY A 1 188 ? 20.391 -6.136 -20.143 1.00 82.94 188 GLY A N 1
ATOM 1478 C CA . GLY A 1 188 ? 21.364 -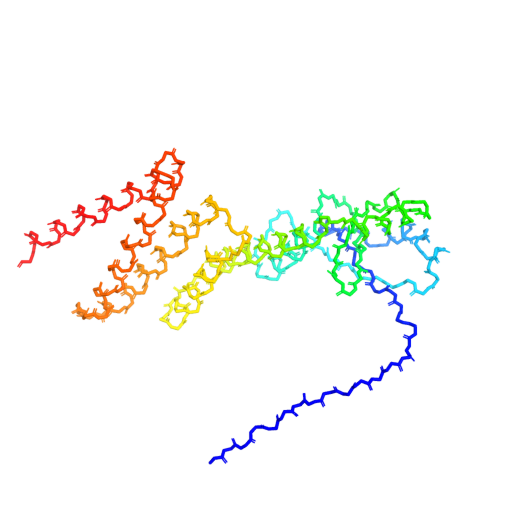5.526 -21.052 1.00 82.94 188 GLY A CA 1
ATOM 1479 C C . GLY A 1 188 ? 22.821 -5.574 -20.579 1.00 82.94 188 GLY A C 1
ATOM 1480 O O . GLY A 1 188 ? 23.674 -4.961 -21.218 1.00 82.94 188 GLY A O 1
ATOM 1481 N N . GLN A 1 189 ? 23.138 -6.258 -19.470 1.00 75.44 189 GLN A N 1
ATOM 1482 C CA . GLN A 1 189 ? 24.523 -6.443 -19.018 1.00 75.44 189 GLN A CA 1
ATOM 1483 C C . GLN A 1 189 ? 25.275 -7.383 -19.979 1.00 75.44 189 GLN A C 1
ATOM 1485 O O . GLN A 1 189 ? 25.334 -8.589 -19.767 1.00 75.44 189 GLN A O 1
ATOM 1490 N N . GLY A 1 190 ? 25.831 -6.823 -21.056 1.00 61.81 190 GLY A N 1
ATOM 1491 C CA . GLY A 1 190 ? 26.679 -7.523 -22.027 1.00 61.81 190 GLY A CA 1
ATOM 1492 C C . GLY A 1 190 ? 26.336 -7.199 -23.482 1.00 61.81 190 GLY A C 1
ATOM 1493 O O . GLY A 1 190 ? 27.236 -6.900 -24.259 1.00 61.81 190 GLY A O 1
ATOM 1494 N N . ALA A 1 191 ? 25.049 -7.214 -23.842 1.00 73.00 191 ALA A N 1
ATOM 1495 C CA . ALA A 1 191 ? 24.539 -6.837 -25.164 1.00 73.00 191 ALA A CA 1
ATOM 1496 C C . ALA A 1 191 ? 23.020 -6.593 -25.120 1.00 73.00 191 ALA A C 1
ATOM 1498 O O . ALA A 1 191 ? 22.326 -7.116 -24.245 1.00 73.00 191 ALA A O 1
ATOM 1499 N N . HIS A 1 192 ? 22.487 -5.844 -26.090 1.00 80.88 192 HIS A N 1
ATOM 1500 C CA . HIS A 1 192 ? 21.042 -5.727 -26.291 1.00 80.88 192 HIS A CA 1
ATOM 1501 C C . HIS A 1 192 ? 20.462 -7.058 -26.782 1.00 80.88 192 HIS A C 1
ATOM 1503 O O . HIS A 1 192 ? 20.778 -7.522 -27.875 1.00 80.88 192 HIS A O 1
ATOM 1509 N N . THR A 1 193 ? 19.593 -7.665 -25.974 1.00 87.50 193 THR A N 1
ATOM 1510 C CA . THR A 1 193 ? 18.839 -8.874 -26.332 1.00 87.50 193 THR A CA 1
ATOM 1511 C C . THR A 1 193 ? 17.379 -8.542 -26.657 1.00 87.50 193 THR A C 1
ATOM 1513 O O . THR A 1 193 ? 16.873 -7.518 -26.172 1.00 87.50 193 THR A O 1
ATOM 1516 N N . PRO A 1 194 ? 16.657 -9.397 -27.410 1.00 90.75 194 PRO A N 1
ATOM 1517 C CA . PRO A 1 194 ? 15.216 -9.244 -27.622 1.00 90.75 194 PRO A CA 1
ATOM 1518 C C . PRO A 1 194 ? 14.426 -9.094 -26.313 1.00 90.75 194 PRO A C 1
ATOM 1520 O O . PRO A 1 194 ? 13.488 -8.304 -26.236 1.00 90.75 194 PRO A O 1
ATOM 1523 N N . GLU A 1 195 ? 14.836 -9.794 -25.254 1.00 90.62 195 GLU A N 1
ATOM 1524 C CA . GLU A 1 195 ? 14.215 -9.718 -23.931 1.00 90.62 195 GLU A CA 1
ATOM 1525 C C . GLU A 1 195 ? 14.447 -8.362 -23.257 1.00 90.62 195 GLU A C 1
ATOM 1527 O O . GLU A 1 195 ? 13.562 -7.859 -22.558 1.00 90.62 195 GLU A O 1
ATOM 1532 N N . SER A 1 196 ? 15.629 -7.767 -23.448 1.00 92.25 196 SER A N 1
ATOM 1533 C CA . SER A 1 196 ? 15.915 -6.417 -22.961 1.00 92.25 196 SER A CA 1
ATOM 1534 C C . SER A 1 196 ? 15.052 -5.384 -23.698 1.00 92.25 196 SER A C 1
ATOM 1536 O O . SER A 1 196 ? 14.377 -4.587 -23.047 1.00 92.25 196 SER A O 1
ATOM 1538 N N . GLU A 1 197 ? 14.955 -5.456 -25.029 1.00 91.56 197 GLU A N 1
ATOM 1539 C CA . GLU A 1 197 ? 14.103 -4.549 -25.812 1.00 91.56 197 GLU A CA 1
ATOM 1540 C C . GLU A 1 197 ? 12.626 -4.708 -25.428 1.00 91.56 197 GLU A C 1
ATOM 1542 O O . GLU A 1 197 ? 11.933 -3.712 -25.229 1.00 91.56 197 GLU A O 1
ATOM 1547 N N . ALA A 1 198 ? 12.149 -5.939 -25.215 1.00 93.62 198 ALA A N 1
ATOM 1548 C CA . ALA A 1 198 ? 10.796 -6.183 -24.720 1.00 93.62 198 ALA A CA 1
ATOM 1549 C C . ALA A 1 198 ? 10.545 -5.492 -23.367 1.00 93.62 198 ALA A C 1
ATOM 1551 O O . ALA A 1 198 ? 9.525 -4.828 -23.198 1.00 93.62 198 ALA A O 1
ATOM 1552 N N . ALA A 1 199 ? 11.492 -5.566 -22.422 1.00 94.50 199 ALA A N 1
ATOM 1553 C CA . ALA A 1 199 ? 11.374 -4.873 -21.137 1.00 94.50 199 ALA A CA 1
ATOM 1554 C C . ALA A 1 199 ? 11.340 -3.339 -21.289 1.00 94.50 199 ALA A C 1
ATOM 1556 O O . ALA A 1 199 ? 10.597 -2.673 -20.567 1.00 94.50 199 ALA A O 1
ATOM 1557 N N . LEU A 1 200 ? 12.104 -2.780 -22.233 1.00 93.94 200 LEU A N 1
ATOM 1558 C CA . LEU A 1 200 ? 12.081 -1.349 -22.547 1.00 93.94 200 LEU A CA 1
ATOM 1559 C C . LEU A 1 200 ? 10.740 -0.920 -23.164 1.00 93.94 200 LEU A C 1
ATOM 1561 O O . LEU A 1 200 ? 10.185 0.109 -22.777 1.00 93.94 200 LEU A O 1
ATOM 1565 N N . LEU A 1 201 ? 10.199 -1.707 -24.095 1.00 95.00 201 LEU A N 1
ATOM 1566 C CA . LEU A 1 201 ? 8.886 -1.454 -24.693 1.00 95.00 201 LEU A CA 1
ATOM 1567 C C . LEU A 1 201 ? 7.768 -1.546 -23.647 1.00 95.00 201 LEU A C 1
ATOM 1569 O O . LEU A 1 201 ? 6.894 -0.682 -23.613 1.00 95.00 201 LEU A O 1
ATOM 1573 N N . GLU A 1 202 ? 7.833 -2.524 -22.741 1.00 96.75 202 GLU A N 1
ATOM 1574 C CA . GLU A 1 202 ? 6.927 -2.604 -21.591 1.00 96.75 202 GLU A CA 1
ATOM 1575 C C . GLU A 1 202 ? 7.040 -1.356 -20.693 1.00 96.75 202 GLU A C 1
ATOM 1577 O O . GLU A 1 202 ? 6.024 -0.851 -20.213 1.00 96.75 202 GLU A O 1
ATOM 1582 N N . ALA A 1 203 ? 8.252 -0.833 -20.463 1.00 97.19 203 ALA A N 1
ATOM 1583 C CA . ALA A 1 203 ? 8.463 0.374 -19.659 1.00 97.19 203 ALA A CA 1
ATOM 1584 C C . ALA A 1 203 ? 7.818 1.612 -20.303 1.00 97.19 203 ALA A C 1
ATOM 1586 O O . ALA A 1 203 ? 7.179 2.408 -19.612 1.00 97.19 203 ALA A O 1
ATOM 1587 N N . ILE A 1 204 ? 7.945 1.752 -21.628 1.00 96.44 204 ILE A N 1
ATOM 1588 C CA . ILE A 1 204 ? 7.274 2.806 -22.401 1.00 96.44 204 ILE A CA 1
ATOM 1589 C C . ILE A 1 204 ? 5.758 2.660 -22.270 1.00 96.44 204 ILE A C 1
ATOM 1591 O O . ILE A 1 204 ? 5.093 3.625 -21.901 1.00 96.44 204 ILE A O 1
ATOM 1595 N N . ALA A 1 205 ? 5.227 1.455 -22.485 1.00 97.06 205 ALA A N 1
ATOM 1596 C CA . ALA A 1 205 ? 3.796 1.188 -22.378 1.00 97.06 205 ALA A CA 1
ATOM 1597 C C . ALA A 1 205 ? 3.246 1.512 -20.977 1.00 97.06 205 ALA A C 1
ATOM 1599 O O . ALA A 1 205 ? 2.137 2.026 -20.857 1.00 97.06 205 ALA A O 1
ATOM 1600 N N . ALA A 1 206 ? 4.022 1.283 -19.910 1.00 97.75 206 ALA A N 1
ATOM 1601 C CA . ALA A 1 206 ? 3.630 1.665 -18.552 1.00 97.75 206 ALA A CA 1
ATOM 1602 C C . ALA A 1 206 ? 3.492 3.191 -18.380 1.00 97.75 206 ALA A C 1
ATOM 1604 O O . ALA A 1 206 ? 2.551 3.649 -17.728 1.00 97.75 206 ALA A O 1
ATOM 1605 N N . LEU A 1 207 ? 4.390 3.984 -18.978 1.00 98.00 207 LEU A N 1
ATOM 1606 C CA . LEU A 1 207 ? 4.294 5.449 -18.976 1.00 98.00 207 LEU A CA 1
ATOM 1607 C C . LEU A 1 207 ? 3.129 5.951 -19.836 1.00 98.00 207 LEU A C 1
ATOM 1609 O O . LEU A 1 207 ? 2.450 6.900 -19.448 1.00 98.00 207 LEU A O 1
ATOM 1613 N N . GLU A 1 208 ? 2.886 5.321 -20.985 1.00 97.62 208 GLU A N 1
ATOM 1614 C CA . GLU A 1 208 ? 1.745 5.636 -21.851 1.00 97.62 208 GLU A CA 1
ATOM 1615 C C . GLU A 1 208 ? 0.423 5.358 -21.141 1.00 97.62 208 GLU A C 1
ATOM 1617 O O . GLU A 1 208 ? -0.400 6.261 -21.030 1.00 97.62 208 GLU A O 1
ATOM 1622 N N . ALA A 1 209 ? 0.270 4.169 -20.555 1.00 97.06 209 ALA A N 1
ATOM 1623 C CA . ALA A 1 209 ? -0.912 3.808 -19.784 1.00 97.06 209 ALA A CA 1
ATOM 1624 C C . ALA A 1 209 ? -1.135 4.761 -18.599 1.00 97.06 209 ALA A C 1
ATOM 1626 O O . ALA A 1 209 ? -2.259 5.195 -18.365 1.00 97.06 209 ALA A O 1
ATOM 1627 N N . ALA A 1 210 ? -0.075 5.138 -17.874 1.00 97.12 210 ALA A N 1
ATOM 1628 C CA . ALA A 1 210 ? -0.183 6.118 -16.795 1.00 97.12 210 ALA A CA 1
ATOM 1629 C C . ALA A 1 210 ? -0.603 7.504 -17.313 1.00 97.12 210 ALA A C 1
ATOM 1631 O O . ALA A 1 210 ? -1.456 8.153 -16.715 1.00 97.12 210 ALA A O 1
ATOM 1632 N N . ARG A 1 211 ? -0.046 7.973 -18.433 1.00 96.94 211 ARG A N 1
ATOM 1633 C CA . ARG A 1 211 ? -0.452 9.245 -19.045 1.00 96.94 211 ARG A CA 1
ATOM 1634 C C . ARG A 1 211 ? -1.917 9.211 -19.484 1.00 96.94 211 ARG A C 1
ATOM 1636 O O . ARG A 1 211 ? -2.641 10.156 -19.201 1.00 96.94 211 ARG A O 1
ATOM 1643 N N . ASP A 1 212 ? -2.335 8.151 -20.167 1.00 97.69 212 ASP A N 1
ATOM 1644 C CA . ASP A 1 212 ? -3.616 8.095 -20.881 1.00 97.69 212 ASP A CA 1
ATOM 1645 C C . ASP A 1 212 ? -4.831 7.984 -19.956 1.00 97.69 212 ASP A C 1
ATOM 1647 O O . ASP A 1 212 ? -5.938 8.326 -20.363 1.00 97.69 212 ASP A O 1
ATOM 1651 N N . LEU A 1 213 ? -4.628 7.568 -18.703 1.00 97.25 213 LEU A N 1
ATOM 1652 C CA . LEU A 1 213 ? -5.681 7.551 -17.685 1.00 97.25 213 LEU A CA 1
ATOM 1653 C C . LEU A 1 213 ? -6.203 8.956 -17.338 1.00 97.25 213 LEU A C 1
ATOM 1655 O O . LEU A 1 213 ? -7.407 9.138 -17.197 1.00 97.25 213 LEU A O 1
ATOM 1659 N N . ASP A 1 214 ? -5.301 9.929 -17.194 1.00 97.88 214 ASP A N 1
ATOM 1660 C CA . ASP A 1 214 ? -5.614 11.355 -17.041 1.00 97.88 214 ASP A CA 1
ATOM 1661 C C . ASP A 1 214 ? -4.374 12.190 -17.418 1.00 97.88 214 ASP A C 1
ATOM 1663 O O . ASP A 1 214 ? -3.484 12.402 -16.582 1.00 97.88 214 ASP A O 1
ATOM 1667 N N . PRO A 1 215 ? -4.290 12.688 -18.664 1.00 96.25 215 PRO A N 1
ATOM 1668 C CA . PRO A 1 215 ? -3.136 13.453 -19.136 1.00 96.25 215 PRO A CA 1
ATOM 1669 C C . PRO A 1 215 ? -2.944 14.798 -18.420 1.00 96.25 215 PRO A C 1
ATOM 1671 O O . PRO A 1 215 ? -1.844 15.359 -18.442 1.00 96.25 215 PRO A O 1
ATOM 1674 N N . LEU A 1 216 ? -4.007 15.334 -17.810 1.00 97.25 216 LEU A N 1
ATOM 1675 C CA . LEU A 1 216 ? -4.009 16.630 -17.136 1.00 97.25 216 LEU A CA 1
ATOM 1676 C C . LEU A 1 216 ? -3.706 16.509 -15.641 1.00 97.25 216 LEU A C 1
ATOM 1678 O O . LEU A 1 216 ? -3.501 17.532 -14.981 1.00 97.25 216 LEU A O 1
ATOM 1682 N N . SER A 1 217 ? -3.606 15.300 -15.092 1.00 97.62 217 SER A N 1
ATOM 1683 C CA . SER A 1 217 ? -3.151 15.117 -13.718 1.00 97.62 217 SER A CA 1
ATOM 1684 C C . SER A 1 217 ? -1.654 15.436 -13.579 1.00 97.62 217 SER A C 1
ATOM 1686 O O . SER A 1 217 ? -0.880 15.445 -14.546 1.00 97.62 217 SER A O 1
ATOM 1688 N N . VAL A 1 218 ? -1.207 15.705 -12.347 1.00 97.94 218 VAL A N 1
ATOM 1689 C CA . VAL A 1 218 ? 0.226 15.893 -12.051 1.00 97.94 218 VAL A CA 1
ATOM 1690 C C . VAL A 1 218 ? 1.026 14.653 -12.461 1.00 97.94 218 VAL A C 1
ATOM 1692 O O . VAL A 1 218 ? 2.093 14.785 -13.062 1.00 97.94 218 VAL A O 1
ATOM 1695 N N . LEU A 1 219 ? 0.499 13.459 -12.177 1.00 97.94 219 LEU A N 1
ATOM 1696 C CA . LEU A 1 219 ? 1.141 12.189 -12.511 1.00 97.94 219 LEU A CA 1
ATOM 1697 C C . LEU A 1 219 ? 1.130 11.934 -14.024 1.00 97.94 219 LEU A C 1
ATOM 1699 O O . LEU A 1 219 ? 2.149 11.509 -14.566 1.00 97.94 219 LEU A O 1
ATOM 1703 N N . GLY A 1 220 ? 0.042 12.265 -14.724 1.00 97.75 220 GLY A N 1
ATOM 1704 C CA . GLY A 1 220 ? -0.066 12.128 -16.176 1.00 97.75 220 GLY A CA 1
ATOM 1705 C C . GLY A 1 220 ? 0.935 13.005 -16.927 1.00 97.75 220 GLY A C 1
ATOM 1706 O O . GLY A 1 220 ? 1.657 12.522 -17.804 1.00 97.75 220 GLY A O 1
ATOM 1707 N N . ARG A 1 221 ? 1.083 14.273 -16.515 1.00 98.31 221 ARG A N 1
ATOM 1708 C CA . ARG A 1 221 ? 2.118 15.171 -17.059 1.00 98.31 221 ARG A CA 1
ATOM 1709 C C . ARG A 1 221 ? 3.533 14.669 -16.785 1.00 98.31 221 ARG A C 1
ATOM 1711 O O . ARG A 1 221 ? 4.389 14.752 -17.665 1.00 98.31 221 ARG A O 1
ATOM 1718 N N . GLN A 1 222 ? 3.792 14.146 -15.585 1.00 98.25 222 GLN A N 1
ATOM 1719 C CA . GLN A 1 222 ? 5.094 13.563 -15.246 1.00 98.25 222 GLN A CA 1
ATOM 1720 C C . GLN A 1 222 ? 5.399 12.326 -16.099 1.00 98.25 222 GLN A C 1
ATOM 1722 O O . GLN A 1 222 ? 6.507 12.215 -16.620 1.00 98.25 222 GLN A O 1
ATOM 1727 N N . ALA A 1 223 ? 4.420 11.439 -16.298 1.00 97.81 223 ALA A N 1
ATOM 1728 C CA . ALA A 1 223 ? 4.564 10.266 -17.154 1.00 97.81 223 ALA A CA 1
ATOM 1729 C C . ALA A 1 223 ? 4.831 10.649 -18.616 1.00 97.81 223 ALA A C 1
ATOM 1731 O O . ALA A 1 223 ? 5.713 10.073 -19.254 1.00 97.81 223 ALA A O 1
ATOM 1732 N N . HIS A 1 224 ? 4.144 11.674 -19.131 1.00 97.56 224 HIS A N 1
ATOM 1733 C CA . HIS A 1 224 ? 4.416 12.215 -20.461 1.00 97.56 224 HIS A CA 1
ATOM 1734 C C . HIS A 1 224 ? 5.841 12.771 -20.587 1.00 97.56 224 HIS A C 1
ATOM 1736 O O . HIS A 1 224 ? 6.557 12.412 -21.520 1.00 97.56 224 HIS A O 1
ATOM 1742 N N . ALA A 1 225 ? 6.272 13.608 -19.640 1.00 97.56 225 ALA A N 1
ATOM 1743 C CA . ALA A 1 225 ? 7.612 14.186 -19.659 1.00 97.56 225 ALA A CA 1
ATOM 1744 C C . ALA A 1 225 ? 8.703 13.104 -19.608 1.00 97.56 225 ALA A C 1
ATOM 1746 O O . ALA A 1 225 ? 9.697 13.186 -20.329 1.00 97.56 225 ALA A O 1
ATOM 1747 N N . GLU A 1 226 ? 8.506 12.070 -18.790 1.00 97.44 226 GLU A N 1
ATOM 1748 C CA . GLU A 1 226 ? 9.449 10.960 -18.669 1.00 97.44 226 GLU A CA 1
ATOM 1749 C C . GLU A 1 226 ? 9.505 10.104 -19.944 1.00 97.44 226 GLU A C 1
ATOM 1751 O O . GLU A 1 226 ? 10.588 9.736 -20.403 1.00 97.44 226 GLU A O 1
ATOM 1756 N N . ARG A 1 227 ? 8.358 9.881 -20.595 1.00 96.12 227 ARG A N 1
ATOM 1757 C CA . ARG A 1 227 ? 8.292 9.223 -21.907 1.00 96.12 227 ARG A CA 1
ATOM 1758 C C . ARG A 1 227 ? 9.086 10.003 -22.958 1.00 96.12 227 ARG A C 1
ATOM 1760 O O . ARG A 1 227 ? 9.866 9.403 -23.699 1.00 96.12 227 ARG A O 1
ATOM 1767 N N . GLU A 1 228 ? 8.913 11.322 -23.035 1.00 95.94 228 GLU A N 1
ATOM 1768 C CA . GLU A 1 228 ? 9.632 12.139 -24.022 1.00 95.94 228 GLU A CA 1
ATOM 1769 C C . GLU A 1 228 ? 11.139 12.193 -23.738 1.00 95.94 228 GLU A C 1
ATOM 1771 O O . GLU A 1 228 ? 11.939 12.147 -24.675 1.00 95.94 228 GLU A O 1
ATOM 1776 N N . ARG A 1 229 ? 11.554 12.185 -22.462 1.00 94.44 229 ARG A N 1
ATOM 1777 C CA . ARG A 1 229 ? 12.972 12.022 -22.093 1.00 94.44 229 ARG A CA 1
ATOM 1778 C C . ARG A 1 229 ? 13.542 10.707 -22.610 1.00 94.44 229 ARG A C 1
ATOM 1780 O O . ARG A 1 229 ? 14.610 10.712 -23.222 1.00 94.44 229 ARG A O 1
ATOM 1787 N N . LEU A 1 230 ? 12.827 9.599 -22.410 1.00 90.88 230 LEU A N 1
ATOM 1788 C CA . LEU A 1 230 ? 13.254 8.284 -22.886 1.00 90.88 230 LEU A CA 1
ATOM 1789 C C . LEU A 1 230 ? 13.341 8.246 -24.420 1.00 90.88 230 LEU A C 1
ATOM 1791 O O . LEU A 1 230 ? 14.318 7.747 -24.977 1.00 90.88 230 LEU A O 1
ATOM 1795 N N . ARG A 1 231 ? 12.364 8.839 -25.116 1.00 89.06 231 ARG A N 1
ATOM 1796 C CA . ARG A 1 231 ? 12.373 8.974 -26.580 1.00 89.06 231 ARG A CA 1
ATOM 1797 C C . ARG A 1 231 ? 13.588 9.761 -27.073 1.00 89.06 231 ARG A C 1
ATOM 1799 O O . ARG A 1 231 ? 14.273 9.309 -27.989 1.00 89.06 231 ARG A O 1
ATOM 1806 N N . ALA A 1 232 ? 13.876 10.907 -26.459 1.00 90.19 232 ALA A N 1
ATOM 1807 C CA . ALA A 1 232 ? 15.031 11.729 -26.807 1.00 90.19 232 ALA A CA 1
ATOM 1808 C C . ALA A 1 232 ? 16.359 10.994 -26.552 1.00 90.19 232 ALA A C 1
ATOM 1810 O O . ALA A 1 232 ? 17.268 11.071 -27.378 1.00 90.19 232 ALA A O 1
ATOM 1811 N N . ALA A 1 233 ? 16.464 10.243 -25.451 1.00 87.62 233 ALA A N 1
ATOM 1812 C CA . ALA A 1 233 ? 17.642 9.435 -25.144 1.00 87.62 233 ALA A CA 1
ATOM 1813 C C . ALA A 1 233 ? 17.892 8.346 -26.205 1.00 87.62 233 ALA A C 1
ATOM 1815 O O . ALA A 1 233 ? 19.024 8.188 -26.656 1.00 87.62 233 ALA A O 1
ATOM 1816 N N . ARG A 1 234 ? 16.838 7.659 -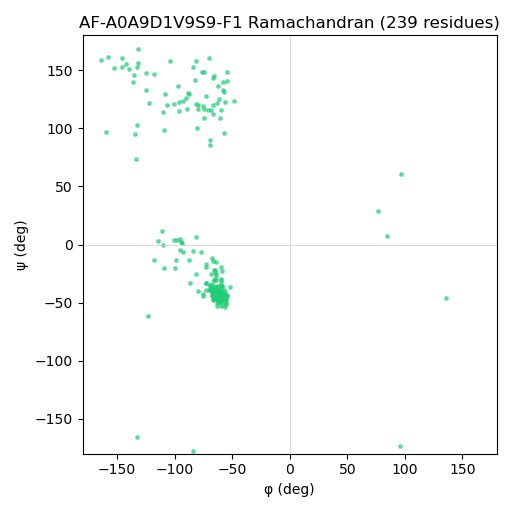26.669 1.00 82.88 234 ARG A N 1
ATOM 1817 C CA . ARG A 1 234 ? 16.938 6.644 -27.737 1.00 82.88 234 ARG A CA 1
ATOM 1818 C C . ARG A 1 234 ? 17.338 7.227 -29.090 1.00 82.88 234 ARG A C 1
ATOM 1820 O O . ARG A 1 234 ? 18.078 6.600 -29.838 1.00 82.88 234 ARG A O 1
ATOM 1827 N N . LEU A 1 235 ? 16.831 8.412 -29.430 1.00 85.31 235 LEU A N 1
ATOM 1828 C CA . LEU A 1 235 ? 17.228 9.086 -30.668 1.00 85.31 235 LEU A CA 1
ATOM 1829 C C . LEU A 1 235 ? 18.714 9.448 -30.646 1.00 85.31 235 LEU A C 1
ATOM 1831 O O . LEU A 1 235 ? 19.388 9.265 -31.652 1.00 85.31 235 LEU A O 1
ATOM 1835 N N . LYS A 1 236 ? 19.225 9.903 -29.496 1.00 81.94 236 LYS A N 1
ATOM 1836 C CA . LYS A 1 236 ? 20.655 10.178 -29.323 1.00 81.94 236 LYS A CA 1
ATOM 1837 C C . LYS A 1 236 ? 21.497 8.909 -29.423 1.00 81.94 236 LYS A C 1
ATOM 1839 O O . LYS A 1 236 ? 22.491 8.935 -30.127 1.00 81.94 236 L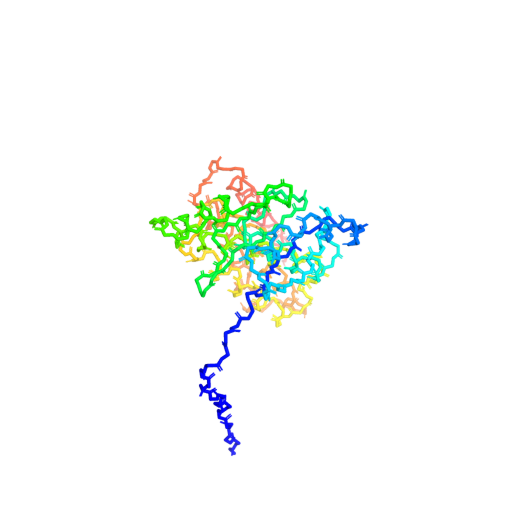YS A O 1
ATOM 1844 N N . SER A 1 237 ? 21.115 7.804 -28.776 1.00 75.06 237 SER A N 1
ATOM 1845 C CA . SER A 1 237 ? 21.921 6.571 -28.825 1.00 75.06 237 SER A CA 1
ATOM 1846 C C . SER A 1 237 ? 22.078 6.034 -30.250 1.00 75.06 237 SER A C 1
ATOM 1848 O O . SER A 1 237 ? 23.179 5.673 -30.636 1.00 75.06 237 SER A O 1
ATOM 1850 N N . ARG A 1 238 ? 21.017 6.097 -31.066 1.00 70.00 238 ARG A N 1
ATOM 1851 C CA . ARG A 1 238 ? 21.044 5.710 -32.489 1.00 70.00 238 ARG A CA 1
ATOM 1852 C C . ARG A 1 238 ? 21.907 6.607 -33.385 1.00 70.00 238 ARG A C 1
ATOM 1854 O O . ARG A 1 238 ? 22.136 6.250 -34.529 1.00 70.00 238 ARG A O 1
ATOM 1861 N N . GLN A 1 239 ? 22.316 7.789 -32.920 1.00 62.66 239 GLN A N 1
ATOM 1862 C CA . GLN A 1 239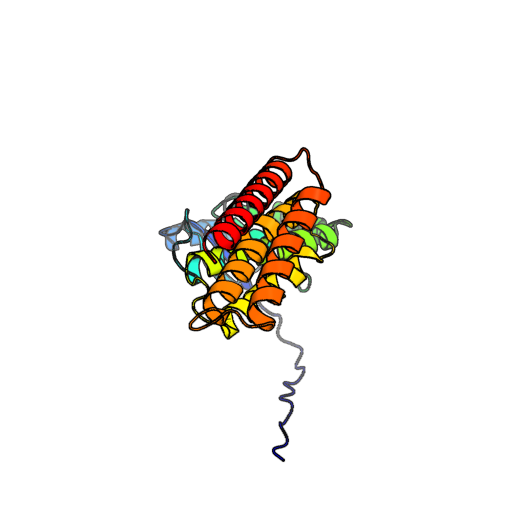 ? 23.231 8.673 -33.657 1.00 62.66 239 GLN A CA 1
ATOM 1863 C C . GLN A 1 239 ? 24.709 8.353 -33.385 1.00 62.66 239 GLN A C 1
ATOM 1865 O O . GLN A 1 239 ? 25.569 8.876 -34.088 1.00 62.66 239 GLN A O 1
ATOM 1870 N N . TYR A 1 240 ? 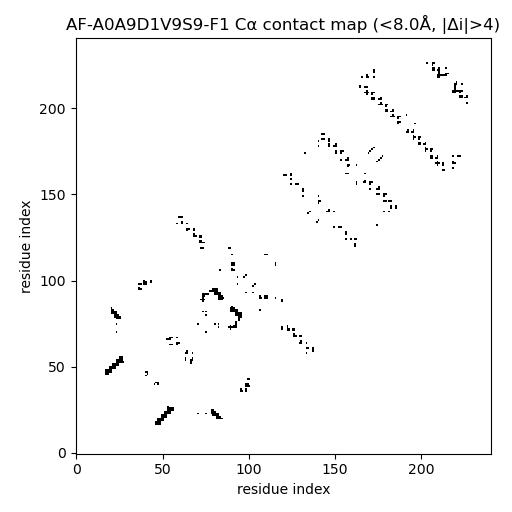25.000 7.544 -32.361 1.00 56.53 240 TYR A N 1
ATOM 1871 C CA . TYR A 1 240 ? 26.355 7.146 -31.967 1.00 56.53 240 TYR A CA 1
ATOM 1872 C C . TYR A 1 240 ? 26.663 5.663 -32.257 1.00 56.53 240 TYR A C 1
ATOM 1874 O O . TYR A 1 240 ? 27.772 5.223 -31.959 1.00 56.53 240 TYR A O 1
ATOM 1882 N N . GLU A 1 241 ? 25.698 4.917 -32.807 1.00 51.03 241 GLU A N 1
ATOM 1883 C CA . GLU A 1 241 ? 25.858 3.568 -33.383 1.00 51.03 241 GLU A CA 1
ATOM 1884 C C . GLU A 1 241 ? 26.166 3.660 -34.882 1.00 51.03 241 GLU A C 1
ATOM 1886 O O . GLU A 1 241 ? 27.022 2.874 -35.348 1.00 51.03 241 GLU A O 1
#

Organism: NCBI:txid2838431

Mean predicted aligned error: 7.59 Å

Solvent-accessible surface area (backbone atoms only — not comparable to full-atom values): 13349 Å² total; per-residue (Å²): 139,86,86,81,80,82,88,78,79,82,92,80,88,90,69,89,69,52,60,75,35,45,32,39,32,53,57,89,62,65,64,71,77,49,48,67,50,44,46,55,50,39,75,74,33,82,61,60,42,72,50,80,45,60,40,62,99,63,65,90,46,70,70,47,33,52,48,50,23,50,36,42,37,41,58,60,86,66,74,46,19,38,43,43,63,57,99,90,42,52,52,33,61,43,48,40,93,60,58,40,73,66,52,53,53,50,40,56,55,48,62,68,42,91,59,46,66,62,53,43,51,38,23,46,47,51,17,54,52,50,42,53,56,48,43,48,72,78,56,58,70,86,50,65,71,49,27,51,56,53,45,53,52,46,50,54,52,47,70,32,88,72,44,50,68,67,53,29,21,46,37,19,50,74,43,42,21,56,40,26,48,48,43,19,56,66,54,36,73,86,50,90,41,76,70,19,53,50,28,45,52,50,21,50,49,27,20,49,55,17,13,71,73,42,56,87,41,76,57,8,44,48,19,46,53,52,47,52,51,53,53,53,52,53,56,53,54,67,73,77,110

Sequence (241 aa):
MKVYLPLLLPAAAAWLAADEYTVYIPEGSDTAALEEQLLPLKEIDGAAHWFYVPLSRRADSEKQAARAAMAIRDGVSLLPCLALSDERGCYACLPLSAIGAEQIAEARRHAQAPDRDRKAKRRNYEAARYLLFARLSFKPATDLPACRRYIDEARRLATHESADVEDRQLLGLRVLYPLLMKKYSLLGQGAHTPESEAALLEAIAALEAARDLDPLSVLGRQAHAERERLRAARLKSRQYE